Protein AF-A0A5N6VWR0-F1 (afdb_monomer)

Mean predicted aligned error: 10.66 Å

Structure (mmCIF, N/CA/C/O backbone):
data_AF-A0A5N6VWR0-F1
#
_entry.id   AF-A0A5N6VWR0-F1
#
loop_
_atom_site.group_PDB
_atom_site.id
_atom_site.type_symbol
_atom_site.label_atom_id
_atom_site.label_alt_id
_atom_site.label_comp_id
_atom_site.label_asym_id
_atom_site.label_entity_id
_atom_site.label_seq_id
_atom_site.pdbx_PDB_ins_code
_atom_site.Cartn_x
_atom_site.Cartn_y
_atom_site.Cartn_z
_atom_site.occupancy
_atom_site.B_iso_or_equiv
_atom_site.auth_seq_id
_atom_site.auth_comp_id
_atom_site.auth_asym_id
_atom_site.auth_atom_id
_atom_site.pdbx_PDB_model_num
ATOM 1 N N . MET A 1 1 ? -1.877 -27.728 -21.359 1.00 65.25 1 MET A N 1
ATOM 2 C CA . MET A 1 1 ? -0.683 -26.862 -21.241 1.00 65.25 1 MET A CA 1
ATOM 3 C C . MET A 1 1 ? -0.824 -25.750 -22.270 1.00 65.25 1 MET A C 1
ATOM 5 O O . MET A 1 1 ? -1.103 -26.069 -23.418 1.00 65.25 1 MET A O 1
ATOM 9 N N . ILE A 1 2 ? -0.750 -24.481 -21.865 1.00 79.81 2 ILE A N 1
ATOM 10 C CA . ILE A 1 2 ? -0.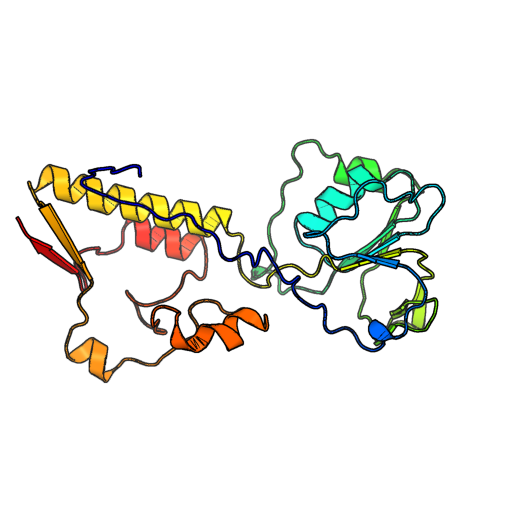935 -23.330 -22.765 1.00 79.81 2 ILE A CA 1
ATOM 11 C C . ILE A 1 2 ? 0.444 -22.740 -23.060 1.00 79.81 2 ILE A C 1
ATOM 13 O O . ILE A 1 2 ? 1.202 -22.474 -22.131 1.00 79.81 2 ILE A O 1
ATOM 17 N N . PHE A 1 3 ? 0.759 -22.538 -24.338 1.00 88.06 3 PHE A N 1
ATOM 18 C CA . PHE A 1 3 ? 1.977 -21.863 -24.781 1.00 88.06 3 PHE A CA 1
ATOM 19 C C . PHE A 1 3 ? 1.610 -20.533 -25.432 1.00 88.06 3 PHE A C 1
ATOM 21 O O . PHE A 1 3 ? 0.726 -20.479 -26.285 1.00 88.06 3 PHE A O 1
ATOM 28 N N . VAL A 1 4 ? 2.303 -19.465 -25.041 1.00 90.50 4 VAL A N 1
ATOM 29 C CA . VAL A 1 4 ? 2.134 -18.121 -25.606 1.00 90.50 4 VAL A CA 1
ATOM 30 C C . VAL A 1 4 ? 3.486 -17.650 -26.124 1.00 90.50 4 VAL A C 1
ATOM 32 O O . VAL A 1 4 ? 4.489 -17.745 -25.420 1.00 90.50 4 VAL A O 1
ATOM 35 N N . ARG A 1 5 ? 3.517 -17.134 -27.357 1.00 93.12 5 ARG A N 1
ATOM 36 C CA . ARG A 1 5 ? 4.695 -16.488 -27.946 1.00 93.12 5 ARG A CA 1
ATOM 37 C C . ARG A 1 5 ? 4.440 -14.991 -28.034 1.00 93.12 5 ARG A C 1
ATOM 39 O O . ARG A 1 5 ? 3.492 -14.565 -28.686 1.00 93.12 5 ARG A O 1
ATOM 46 N N . SER A 1 6 ? 5.308 -14.196 -27.426 1.00 90.81 6 SER A N 1
ATOM 47 C CA . SER A 1 6 ? 5.271 -12.738 -27.522 1.00 90.81 6 SER A CA 1
ATOM 48 C C . SER A 1 6 ? 6.676 -12.179 -27.745 1.00 90.81 6 SER A C 1
ATOM 50 O O . SER A 1 6 ? 7.675 -12.856 -27.508 1.00 90.81 6 SER A O 1
ATOM 52 N N . ARG A 1 7 ? 6.754 -10.940 -28.247 1.00 87.62 7 ARG A N 1
ATOM 53 C CA . ARG A 1 7 ? 8.023 -10.192 -28.347 1.00 87.62 7 ARG A CA 1
ATOM 54 C C . ARG A 1 7 ? 8.404 -9.521 -27.030 1.00 87.62 7 ARG A C 1
ATOM 56 O O . ARG A 1 7 ? 9.582 -9.371 -26.743 1.00 87.62 7 ARG A O 1
ATOM 63 N N . PHE A 1 8 ? 7.402 -9.114 -26.256 1.00 89.50 8 PHE A N 1
ATOM 64 C CA . PHE A 1 8 ? 7.566 -8.439 -24.976 1.00 89.50 8 PHE A CA 1
ATOM 65 C C . PHE A 1 8 ? 6.616 -9.058 -23.953 1.00 89.50 8 PHE A C 1
ATOM 67 O O . PHE A 1 8 ? 5.519 -9.505 -24.303 1.00 89.50 8 PHE A O 1
ATOM 74 N N . VAL A 1 9 ? 7.040 -9.068 -22.693 1.00 89.50 9 VAL A N 1
ATOM 75 C CA . VAL A 1 9 ? 6.236 -9.475 -21.538 1.00 89.50 9 VAL A CA 1
ATOM 76 C C 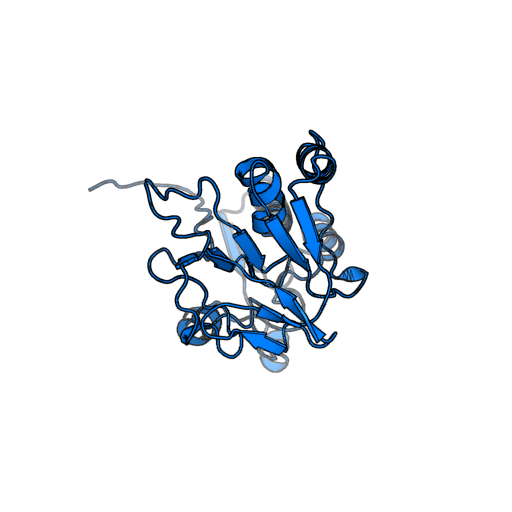. VAL A 1 9 ? 6.385 -8.386 -20.483 1.00 89.50 9 VAL A C 1
ATOM 78 O O . VAL A 1 9 ? 7.502 -7.997 -20.154 1.00 89.50 9 VAL A O 1
ATOM 81 N N . SER A 1 10 ? 5.264 -7.881 -19.973 1.00 85.12 10 SER A N 1
ATOM 82 C CA . SER A 1 10 ? 5.230 -6.942 -18.850 1.00 85.12 10 SER A CA 1
ATOM 83 C C . SER A 1 10 ? 4.532 -7.619 -17.677 1.00 85.12 10 SER A C 1
ATOM 85 O O . SER A 1 10 ? 3.444 -8.171 -17.842 1.00 85.12 10 SER A O 1
ATOM 87 N N . LEU A 1 11 ? 5.183 -7.628 -16.515 1.00 84.06 11 LEU A N 1
ATOM 88 C CA . LEU A 1 11 ? 4.714 -8.321 -15.319 1.00 84.06 11 LEU A CA 1
ATOM 89 C C . LEU A 1 11 ? 4.234 -7.299 -14.287 1.00 84.06 11 LEU A C 1
ATOM 91 O O . LEU A 1 11 ? 5.036 -6.645 -13.629 1.00 84.06 11 LEU A O 1
ATOM 95 N N . GLY A 1 12 ? 2.915 -7.177 -14.144 1.00 79.94 12 GLY A N 1
ATOM 96 C CA . GLY A 1 12 ? 2.253 -6.364 -13.120 1.00 79.94 12 GLY A CA 1
ATOM 97 C C . GLY A 1 12 ? 1.771 -7.207 -11.941 1.00 79.94 12 GLY A C 1
ATOM 98 O O . GLY A 1 12 ? 0.612 -7.114 -11.559 1.00 79.94 12 GLY A O 1
ATOM 99 N N . THR A 1 13 ? 2.623 -8.083 -11.403 1.00 75.69 13 THR A N 1
ATOM 100 C CA . THR A 1 13 ? 2.228 -9.103 -10.409 1.00 75.69 13 THR A CA 1
ATOM 101 C C . THR A 1 13 ? 1.890 -8.536 -9.029 1.00 75.69 13 THR A C 1
ATOM 103 O O . THR A 1 13 ? 1.370 -9.259 -8.185 1.00 75.69 13 THR A O 1
ATOM 106 N N . GLY A 1 14 ? 2.190 -7.258 -8.784 1.00 71.06 14 GLY A N 1
ATOM 107 C CA . GLY A 1 14 ? 2.059 -6.642 -7.467 1.00 71.06 14 GLY A CA 1
ATOM 108 C C . GLY A 1 14 ? 3.060 -7.203 -6.452 1.00 71.06 14 GLY A C 1
ATOM 109 O O . GLY A 1 14 ? 3.955 -7.978 -6.785 1.00 71.06 14 GLY A O 1
ATOM 110 N N . TYR A 1 15 ? 2.916 -6.766 -5.203 1.00 68.00 15 TYR A N 1
ATOM 111 C CA . TYR A 1 15 ? 3.759 -7.166 -4.067 1.00 68.00 15 TYR A CA 1
ATOM 112 C C . TYR A 1 15 ? 2.929 -7.683 -2.880 1.00 68.00 15 TYR A C 1
ATOM 114 O O . TYR A 1 15 ? 3.434 -7.770 -1.761 1.00 68.00 15 TYR A O 1
ATOM 122 N N . HIS A 1 16 ? 1.646 -7.982 -3.107 1.00 60.00 16 HIS A N 1
ATOM 123 C CA . HIS A 1 16 ? 0.760 -8.504 -2.073 1.00 60.00 16 HIS A CA 1
ATOM 124 C C . HIS A 1 16 ? 1.070 -9.972 -1.788 1.00 60.00 16 HIS A C 1
ATOM 126 O O . HIS A 1 16 ? 1.175 -10.785 -2.705 1.00 60.00 16 HIS A O 1
ATOM 132 N N . ASP A 1 17 ? 1.186 -10.301 -0.505 1.00 65.38 17 ASP A N 1
ATOM 133 C CA . ASP A 1 17 ? 1.263 -11.679 -0.041 1.00 65.38 17 ASP A CA 1
ATOM 134 C C . ASP A 1 17 ? -0.161 -12.219 0.099 1.00 65.38 17 ASP A C 1
ATOM 136 O O . ASP A 1 17 ? -0.906 -11.787 0.971 1.00 65.38 17 ASP A O 1
ATOM 140 N N . TYR A 1 18 ? -0.565 -13.132 -0.780 1.00 68.44 18 TYR A N 1
ATOM 141 C CA . TYR A 1 18 ? -1.921 -13.688 -0.791 1.00 68.44 18 TYR A CA 1
ATOM 142 C C . TYR A 1 18 ? -2.182 -14.706 0.330 1.00 68.44 18 TYR A C 1
ATOM 144 O O . TYR A 1 18 ? -3.311 -15.178 0.453 1.00 68.44 18 TYR A O 1
ATOM 152 N N . LEU A 1 19 ? -1.169 -15.044 1.133 1.00 70.50 19 LEU A N 1
ATOM 153 C CA . LEU A 1 19 ? -1.245 -16.040 2.198 1.00 70.50 19 LEU A CA 1
ATOM 154 C C . LEU A 1 19 ? -1.195 -15.399 3.588 1.00 70.50 19 LEU A C 1
ATOM 156 O O . LEU A 1 19 ? -1.983 -15.778 4.453 1.00 70.50 19 LEU A O 1
ATOM 160 N N . GLU A 1 20 ? -0.305 -14.428 3.805 1.00 71.62 20 GLU A N 1
ATOM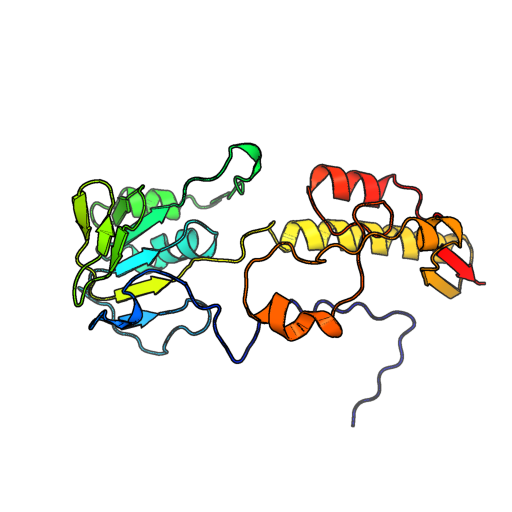 161 C CA . GLU A 1 20 ? -0.085 -13.813 5.121 1.00 71.62 20 GLU A CA 1
ATOM 162 C C . GLU A 1 20 ? -0.396 -12.301 5.122 1.00 71.62 20 GLU A C 1
ATOM 164 O O . GLU A 1 20 ? 0.135 -11.553 4.297 1.00 71.62 20 GLU A O 1
ATOM 169 N N . PRO A 1 21 ? -1.219 -11.792 6.064 1.00 71.62 21 PRO A N 1
ATOM 170 C CA . PRO A 1 21 ? -1.419 -10.354 6.216 1.00 71.62 21 PRO A CA 1
ATOM 171 C C . PRO A 1 21 ? -0.170 -9.663 6.754 1.00 71.62 21 PRO A C 1
ATOM 173 O O . PRO A 1 21 ? 0.589 -10.219 7.553 1.00 71.62 21 PRO A O 1
ATOM 176 N N . LEU A 1 22 ? -0.018 -8.383 6.409 1.00 70.44 22 LEU A N 1
ATOM 177 C CA . LEU A 1 22 ? 0.967 -7.536 7.063 1.00 70.44 22 LEU A CA 1
ATOM 178 C C . LEU A 1 22 ? 0.587 -7.372 8.541 1.00 70.44 22 LEU A C 1
ATOM 180 O O . LEU A 1 22 ? -0.455 -6.807 8.872 1.00 70.44 22 LEU A O 1
ATOM 184 N N . GLN A 1 23 ? 1.439 -7.860 9.440 1.00 69.56 23 GLN A N 1
ATOM 185 C CA . GLN A 1 23 ? 1.182 -7.734 10.870 1.00 69.56 23 GLN A CA 1
ATOM 186 C C . GLN A 1 23 ? 1.374 -6.287 11.333 1.00 69.56 23 GLN A C 1
ATOM 188 O O . GLN A 1 23 ? 2.436 -5.689 11.144 1.00 69.56 23 GLN A O 1
ATOM 193 N N . ALA A 1 24 ? 0.341 -5.738 11.971 1.00 75.50 24 ALA A N 1
ATOM 194 C CA . ALA A 1 24 ? 0.426 -4.463 12.663 1.00 75.50 24 ALA A CA 1
ATOM 195 C C . ALA A 1 24 ? 1.144 -4.674 13.999 1.00 75.50 24 ALA A C 1
ATOM 197 O O . ALA A 1 24 ? 0.645 -5.376 14.877 1.00 75.50 24 ALA A O 1
ATOM 198 N N . ASN A 1 25 ? 2.322 -4.075 14.149 1.00 79.44 25 ASN A N 1
ATOM 199 C CA . ASN A 1 25 ? 3.119 -4.206 15.363 1.00 79.44 25 ASN A CA 1
ATOM 200 C C . ASN A 1 25 ? 2.686 -3.133 16.377 1.00 79.44 25 ASN A C 1
ATOM 202 O O . ASN A 1 25 ? 3.290 -2.063 16.448 1.00 79.44 25 ASN A O 1
ATOM 206 N N . ILE A 1 26 ? 1.579 -3.386 17.084 1.00 83.69 26 ILE A N 1
ATOM 207 C CA . ILE A 1 26 ? 0.980 -2.467 18.065 1.00 83.69 26 ILE A CA 1
ATOM 208 C C . ILE A 1 26 ? 1.048 -3.120 19.453 1.00 83.69 26 ILE A C 1
ATOM 210 O O . ILE A 1 26 ? 0.568 -4.247 19.593 1.00 83.69 26 ILE A O 1
ATOM 214 N N . PRO A 1 27 ? 1.604 -2.450 20.481 1.00 86.25 27 PRO A N 1
ATOM 215 C CA . PRO A 1 27 ? 1.731 -3.028 21.816 1.00 86.25 27 PRO A CA 1
ATOM 216 C C . PRO A 1 27 ? 0.391 -3.511 22.387 1.00 86.25 27 PRO A C 1
ATOM 218 O O . PRO A 1 27 ? -0.554 -2.730 22.493 1.00 86.25 27 PRO A O 1
ATOM 221 N N . GLY A 1 28 ? 0.310 -4.785 22.782 1.00 88.81 28 GLY A N 1
ATOM 222 C CA . GLY A 1 28 ? -0.858 -5.363 23.454 1.00 88.81 28 GLY A CA 1
ATOM 223 C C . GLY A 1 28 ? -2.010 -5.778 22.535 1.00 88.81 28 GLY A C 1
ATOM 224 O O . GLY A 1 28 ? -3.023 -6.277 23.027 1.00 88.81 28 GLY A O 1
ATOM 225 N N . LEU A 1 29 ? -1.870 -5.626 21.211 1.00 90.19 29 LEU A N 1
ATOM 226 C CA . LEU A 1 29 ? -2.889 -6.042 20.240 1.00 90.19 29 LEU A CA 1
ATOM 227 C C . LEU A 1 29 ? -3.230 -7.534 20.369 1.00 90.19 29 LEU A C 1
ATOM 229 O O . LEU A 1 29 ? -4.385 -7.921 20.225 1.00 90.19 29 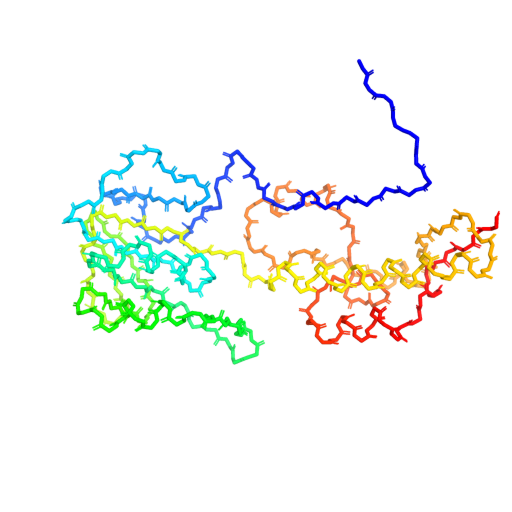LEU A O 1
ATOM 233 N N . GLU A 1 30 ? -2.240 -8.364 20.693 1.00 89.81 30 GLU A N 1
ATOM 234 C CA . GLU A 1 30 ? -2.374 -9.806 20.902 1.00 89.81 30 GLU A CA 1
ATOM 235 C C . GLU A 1 30 ? -3.248 -10.184 22.107 1.00 89.81 30 GLU A C 1
ATOM 237 O O . GLU A 1 30 ? -3.711 -11.319 22.201 1.00 89.81 30 GLU A O 1
ATOM 242 N N . LYS A 1 31 ? -3.476 -9.245 23.033 1.00 92.06 31 LYS A N 1
ATOM 243 C CA . LYS A 1 31 ? -4.277 -9.452 24.248 1.00 92.06 31 LYS A CA 1
ATOM 244 C C . LYS A 1 31 ? -5.731 -9.026 24.077 1.00 92.06 31 LYS A C 1
ATOM 246 O O . LYS A 1 31 ? -6.541 -9.301 24.962 1.00 92.06 31 LYS A O 1
ATOM 251 N N . PHE A 1 32 ? -6.061 -8.342 22.983 1.00 95.06 32 PHE A N 1
ATOM 252 C CA . PHE A 1 32 ? -7.408 -7.854 22.727 1.00 95.06 32 PHE A CA 1
ATOM 253 C C . PHE A 1 32 ? -8.382 -9.026 22.556 1.00 95.06 32 PHE A C 1
ATOM 255 O O . PHE A 1 32 ? -8.173 -9.901 21.720 1.00 95.06 32 PHE A O 1
ATOM 262 N N . GLN A 1 33 ? -9.451 -9.049 23.353 1.00 93.88 33 GLN A N 1
ATOM 263 C CA . GLN A 1 33 ? -10.451 -10.124 23.328 1.00 93.88 33 GLN A CA 1
ATOM 264 C C . GLN A 1 33 ? -11.524 -9.924 22.253 1.00 93.88 33 GLN A C 1
ATOM 266 O O . GLN A 1 33 ? -12.246 -10.863 21.918 1.00 93.88 33 GLN A O 1
ATOM 271 N N . GLY A 1 34 ? -11.652 -8.704 21.723 1.00 91.31 34 GLY A N 1
ATOM 272 C CA . GLY A 1 34 ? -12.525 -8.427 20.590 1.00 91.31 34 GLY A CA 1
ATOM 273 C C . GLY A 1 34 ? -11.942 -8.943 19.272 1.00 91.31 34 GLY A C 1
ATOM 274 O O . GLY A 1 34 ? -10.910 -9.612 19.220 1.00 91.31 34 GLY A O 1
ATOM 275 N N . LYS A 1 35 ? -12.607 -8.624 18.160 1.00 92.25 35 LYS A N 1
ATOM 276 C CA . LYS A 1 35 ? -12.188 -9.132 16.848 1.00 92.25 35 LYS A CA 1
ATOM 277 C C . LYS A 1 35 ? -11.149 -8.214 16.211 1.00 92.25 35 LYS A C 1
ATOM 279 O O . LYS A 1 35 ? -11.424 -7.037 16.006 1.00 92.25 35 LYS A O 1
ATOM 284 N N . VAL A 1 36 ? -9.993 -8.754 15.833 1.00 92.06 36 VAL A N 1
ATOM 285 C CA . VAL A 1 36 ? -8.988 -8.039 15.030 1.00 92.06 36 VAL A CA 1
ATOM 286 C C . VAL A 1 36 ? -9.096 -8.489 13.576 1.00 92.06 36 VAL A C 1
ATOM 288 O O . VAL A 1 36 ? -9.134 -9.686 13.296 1.00 92.06 36 VAL A O 1
ATOM 291 N N . ILE A 1 37 ? -9.172 -7.539 12.646 1.00 90.62 37 ILE A N 1
ATOM 292 C CA . ILE A 1 37 ? -9.361 -7.797 11.217 1.00 90.62 37 ILE A CA 1
ATOM 293 C C . ILE A 1 37 ? -8.294 -7.059 10.420 1.00 90.62 37 ILE A C 1
ATOM 295 O O . ILE A 1 37 ? -8.151 -5.843 10.529 1.00 90.62 37 ILE A O 1
ATOM 299 N N . HIS A 1 38 ? -7.592 -7.790 9.559 1.00 88.00 38 HIS A N 1
ATOM 300 C CA . HIS A 1 38 ? -6.758 -7.179 8.535 1.00 88.00 38 HIS A CA 1
ATOM 301 C C . HIS A 1 38 ? -7.586 -7.008 7.247 1.00 88.00 38 HIS A C 1
ATOM 303 O O . HIS A 1 38 ? -8.134 -8.002 6.762 1.00 88.00 38 HIS A O 1
ATOM 309 N N . PRO A 1 39 ? -7.669 -5.802 6.648 1.00 85.12 39 PRO A N 1
ATOM 310 C CA . PRO A 1 39 ? -8.547 -5.531 5.503 1.00 85.12 39 PRO A CA 1
ATOM 311 C C . PRO A 1 39 ? -8.377 -6.466 4.300 1.00 85.12 39 PRO A C 1
ATOM 313 O O . PRO A 1 39 ? -9.341 -6.737 3.595 1.00 85.12 39 PRO A O 1
ATOM 316 N N . GLN A 1 40 ? -7.163 -6.976 4.070 1.00 82.06 40 GLN A N 1
ATOM 317 C CA . GLN A 1 40 ? -6.880 -7.910 2.973 1.00 82.06 40 GLN A CA 1
ATOM 318 C C . GLN A 1 40 ? -7.620 -9.252 3.104 1.00 82.06 40 GLN A C 1
ATOM 320 O O . GLN A 1 40 ? -7.941 -9.873 2.096 1.00 82.06 40 GLN A O 1
ATOM 325 N N . PHE A 1 41 ? -7.898 -9.693 4.332 1.00 85.94 41 PHE A N 1
ATOM 326 C CA . PHE A 1 41 ? -8.564 -10.962 4.622 1.00 85.94 41 PHE A CA 1
ATOM 327 C C . PHE A 1 41 ? -9.847 -10.688 5.402 1.00 85.94 41 PHE A C 1
ATOM 329 O O . PHE A 1 41 ? -9.998 -11.069 6.564 1.00 85.94 41 PHE A O 1
ATOM 336 N N . TRP A 1 42 ? -10.765 -9.963 4.763 1.00 88.12 42 TRP A N 1
ATOM 337 C CA . TRP A 1 42 ? -12.045 -9.630 5.371 1.00 88.12 42 TRP A CA 1
ATOM 338 C C . TRP A 1 42 ? -12.917 -10.890 5.535 1.00 88.12 42 TRP A C 1
ATOM 340 O O . TRP A 1 42 ? -13.172 -11.578 4.543 1.00 88.12 42 TRP A O 1
ATOM 350 N N . PRO A 1 43 ? -13.403 -11.219 6.749 1.00 88.69 43 PRO A N 1
ATOM 351 C CA . PRO A 1 43 ? -14.223 -12.407 6.956 1.00 88.69 43 PRO A CA 1
ATOM 352 C C . PRO A 1 43 ? -15.561 -12.304 6.218 1.00 88.69 43 PRO A C 1
ATOM 354 O O . PRO A 1 43 ? -16.310 -11.339 6.397 1.00 88.69 43 PRO A O 1
ATOM 357 N N . VAL A 1 44 ? -15.893 -13.328 5.433 1.00 88.19 44 VAL A N 1
ATOM 358 C CA . VAL A 1 44 ? -17.200 -13.433 4.773 1.00 88.19 44 VAL A CA 1
ATOM 359 C C . VAL A 1 44 ? -18.293 -13.566 5.836 1.00 88.19 44 VAL A C 1
ATOM 361 O O . VAL A 1 44 ? -18.165 -14.359 6.766 1.00 88.19 44 VAL A O 1
ATOM 364 N N . GLY A 1 45 ? -19.363 -12.776 5.709 1.00 86.00 45 GLY A N 1
ATOM 365 C CA . GLY A 1 45 ? -20.502 -12.822 6.631 1.00 86.00 45 GLY A CA 1
ATOM 366 C C . GLY A 1 45 ? -20.222 -12.248 8.022 1.00 86.00 45 GLY A C 1
ATOM 367 O O . GLY A 1 45 ? -20.937 -12.572 8.967 1.00 86.00 45 GLY A O 1
ATOM 368 N N . LEU A 1 46 ? -19.184 -11.419 8.182 1.00 87.19 46 LEU A N 1
ATOM 369 C CA . LEU A 1 46 ? -18.968 -10.691 9.428 1.00 87.19 46 LEU A CA 1
ATOM 370 C C . LEU A 1 46 ? -20.197 -9.833 9.758 1.00 87.19 46 LEU A C 1
ATOM 372 O O . LEU A 1 46 ? -20.469 -8.867 9.051 1.00 87.19 46 LEU A O 1
ATOM 376 N N . ASP A 1 47 ? -20.876 -10.143 10.861 1.00 86.06 47 ASP A N 1
ATOM 377 C CA . ASP A 1 47 ? -21.875 -9.247 11.435 1.00 86.06 47 ASP A CA 1
ATOM 378 C C . ASP A 1 47 ? -21.202 -8.226 12.355 1.00 86.06 47 ASP A C 1
ATOM 380 O O . ASP A 1 47 ? -20.564 -8.554 13.365 1.00 86.06 47 ASP A O 1
ATOM 384 N N . TYR A 1 48 ? -21.338 -6.968 11.967 1.00 85.50 48 TYR A N 1
ATOM 385 C CA . TYR A 1 48 ? -20.815 -5.815 12.679 1.00 85.50 48 TYR A CA 1
ATOM 386 C C . TYR A 1 48 ? -21.922 -4.806 13.037 1.00 85.50 48 TYR A C 1
ATOM 388 O O . TYR A 1 48 ? -21.653 -3.664 13.411 1.00 85.50 48 TYR A O 1
ATOM 396 N N . THR A 1 49 ? -23.184 -5.244 12.987 1.00 84.38 49 THR A N 1
ATOM 397 C CA . THR A 1 49 ? -24.356 -4.467 13.405 1.00 84.38 49 THR A CA 1
ATOM 398 C C . THR A 1 49 ? -24.258 -4.118 14.892 1.00 84.38 49 THR A C 1
ATOM 400 O O . THR A 1 49 ? -23.951 -4.969 15.724 1.00 84.38 49 THR A O 1
ATOM 403 N N . HIS A 1 50 ? -24.491 -2.846 15.231 1.00 83.31 50 HIS A N 1
ATOM 404 C CA . HIS A 1 50 ? -24.395 -2.305 16.597 1.00 83.31 50 HIS A CA 1
ATOM 405 C C . HIS A 1 50 ? -23.031 -2.473 17.294 1.00 83.31 50 HIS A C 1
ATOM 407 O O . HIS A 1 50 ? -22.935 -2.240 18.497 1.00 83.31 50 HIS A O 1
ATOM 413 N N . LYS A 1 51 ? -21.971 -2.830 16.560 1.00 87.31 51 LYS A N 1
ATOM 414 C CA . LYS A 1 51 ? -20.613 -2.923 17.102 1.00 87.31 51 LYS A CA 1
ATOM 415 C C . LYS A 1 51 ? -19.860 -1.611 16.923 1.00 87.31 51 LYS A C 1
ATOM 417 O O . LYS A 1 51 ? -20.053 -0.896 15.940 1.00 87.31 51 LYS A O 1
ATOM 422 N N . ARG A 1 52 ? -18.975 -1.310 17.869 1.00 87.94 52 ARG A N 1
ATOM 423 C CA . ARG A 1 52 ? -18.015 -0.206 17.782 1.00 87.94 52 ARG A CA 1
ATOM 424 C C . ARG A 1 52 ? -16.777 -0.699 17.050 1.00 87.94 52 ARG A C 1
ATOM 426 O O . ARG A 1 52 ? -16.165 -1.688 17.462 1.00 87.94 52 ARG A O 1
ATOM 433 N N . ILE A 1 53 ? -16.416 -0.022 15.970 1.00 89.81 53 ILE A N 1
ATOM 434 C CA . ILE A 1 53 ? -15.290 -0.402 15.119 1.00 89.81 53 ILE A CA 1
ATOM 435 C C . ILE A 1 53 ? -14.232 0.692 15.216 1.00 89.81 53 ILE A C 1
ATOM 437 O O . ILE A 1 53 ? -14.532 1.875 15.099 1.00 89.81 53 ILE A O 1
ATOM 441 N N . VAL A 1 54 ? -12.974 0.320 15.411 1.00 89.38 54 VAL A N 1
ATOM 442 C CA . VAL A 1 54 ? -11.853 1.260 15.294 1.00 89.38 54 VAL A CA 1
ATOM 443 C C . VAL A 1 54 ? -11.001 0.836 14.111 1.00 89.38 54 VAL A C 1
ATOM 445 O O . VAL A 1 54 ? -10.530 -0.299 14.058 1.00 89.38 54 VAL A O 1
ATOM 448 N N . VAL A 1 55 ? -10.799 1.744 13.158 1.00 87.00 55 VAL A N 1
ATOM 449 C CA . VAL A 1 55 ? -9.898 1.533 12.023 1.00 87.00 55 VAL A CA 1
ATOM 450 C C . VAL A 1 55 ? -8.580 2.236 12.324 1.00 87.00 55 VAL A C 1
ATOM 452 O O . VAL A 1 55 ? -8.513 3.459 12.435 1.00 87.00 55 VAL A O 1
ATOM 455 N N . ILE A 1 56 ? -7.518 1.446 12.450 1.00 85.62 56 ILE A N 1
ATOM 456 C CA . ILE A 1 56 ? -6.166 1.932 12.708 1.00 85.62 56 ILE A CA 1
ATOM 457 C C . ILE A 1 56 ? -5.448 2.114 11.375 1.00 85.62 56 ILE A C 1
ATOM 459 O O . ILE A 1 56 ? -5.101 1.135 10.717 1.00 85.62 56 ILE A O 1
ATOM 463 N N . GLY A 1 57 ? -5.213 3.365 10.985 1.00 76.56 57 GLY A N 1
ATOM 464 C CA . GLY A 1 57 ? -4.544 3.733 9.743 1.00 76.56 57 GLY A CA 1
ATOM 465 C C . GLY A 1 57 ? -5.280 4.842 8.998 1.00 76.56 57 GLY A C 1
ATOM 466 O O . GLY A 1 57 ? -6.465 5.077 9.199 1.00 76.56 57 GLY A O 1
ATOM 467 N N . SER A 1 58 ? -4.561 5.514 8.103 1.00 70.19 58 SER A N 1
ATOM 468 C CA . SER A 1 58 ? -5.034 6.705 7.380 1.00 70.19 58 SER A CA 1
ATOM 469 C C . SER A 1 58 ? -4.771 6.647 5.872 1.00 70.19 58 SER A C 1
ATOM 471 O O . SER A 1 58 ? -4.798 7.656 5.168 1.00 70.19 58 SER A O 1
ATOM 473 N N . GLY A 1 59 ? -4.505 5.446 5.350 1.00 69.62 59 GLY A N 1
ATOM 474 C CA . GLY A 1 59 ? -4.409 5.205 3.910 1.00 69.62 59 GLY A CA 1
ATOM 475 C C . GLY A 1 59 ? -5.780 5.103 3.230 1.00 69.62 59 GLY A C 1
ATOM 476 O O . GLY A 1 59 ? -6.817 5.114 3.891 1.00 69.62 59 GLY A O 1
ATOM 477 N N . ALA A 1 60 ? -5.783 4.907 1.905 1.00 72.56 60 ALA A N 1
ATOM 478 C CA . ALA A 1 60 ? -7.004 4.693 1.115 1.00 72.56 60 ALA A CA 1
ATOM 479 C C . ALA A 1 60 ? -7.945 3.641 1.709 1.00 72.56 60 ALA A C 1
ATOM 481 O O . ALA A 1 60 ? -9.158 3.826 1.705 1.00 72.56 60 ALA A O 1
ATOM 482 N N . THR A 1 61 ? -7.399 2.551 2.251 1.00 77.56 61 THR A N 1
ATOM 483 C CA . THR A 1 61 ? -8.194 1.502 2.895 1.00 77.56 61 THR A CA 1
ATOM 484 C C . THR A 1 61 ? -9.023 2.047 4.056 1.00 77.56 61 THR A C 1
ATOM 486 O O . THR A 1 61 ? -10.199 1.736 4.155 1.00 77.56 61 THR A O 1
ATOM 489 N N . ALA A 1 62 ? -8.460 2.905 4.907 1.00 77.31 62 ALA A N 1
ATOM 490 C CA . ALA A 1 62 ? -9.211 3.477 6.021 1.00 77.31 62 ALA A CA 1
ATOM 491 C C . ALA A 1 62 ? -10.297 4.454 5.546 1.00 77.31 62 ALA A C 1
ATOM 493 O O . ALA A 1 62 ? -11.423 4.418 6.036 1.00 77.31 62 ALA A O 1
ATOM 494 N N . ILE A 1 63 ? -9.972 5.279 4.547 1.00 76.00 63 ILE A N 1
ATOM 495 C CA . ILE A 1 63 ? -10.893 6.265 3.964 1.00 76.00 63 ILE A CA 1
ATOM 496 C C . ILE A 1 63 ? -12.080 5.577 3.284 1.00 76.00 63 ILE A C 1
ATOM 498 O O . ILE A 1 63 ? -13.204 6.031 3.437 1.00 76.00 63 ILE A O 1
ATOM 502 N N . THR A 1 64 ? -11.849 4.473 2.575 1.00 79.44 64 THR A N 1
ATOM 503 C CA . THR A 1 64 ? -12.905 3.704 1.888 1.00 79.44 64 THR A CA 1
ATOM 504 C C . THR A 1 64 ? -13.735 2.845 2.840 1.00 79.44 64 THR A C 1
ATOM 506 O O . THR A 1 64 ? -14.921 2.630 2.599 1.00 79.44 64 THR A O 1
ATOM 509 N N . LEU A 1 65 ? -13.152 2.394 3.955 1.00 83.56 65 LEU A N 1
ATOM 510 C CA . LEU A 1 65 ? -13.895 1.684 4.995 1.00 83.56 65 LEU A CA 1
ATOM 511 C C . LEU A 1 65 ? -14.886 2.594 5.725 1.00 83.56 65 LEU A C 1
ATOM 513 O O . LEU A 1 65 ? -15.943 2.118 6.126 1.00 83.56 65 LEU A O 1
ATOM 517 N N . LEU A 1 66 ? -14.588 3.888 5.875 1.00 81.75 66 LEU A N 1
ATOM 518 C CA . LEU A 1 66 ? -15.483 4.818 6.564 1.00 81.75 66 LEU A CA 1
ATOM 519 C C . LEU A 1 66 ? -16.898 4.866 5.963 1.00 81.75 66 LEU A C 1
ATOM 521 O O . LEU A 1 66 ? -17.831 4.571 6.706 1.00 81.75 66 LEU A O 1
ATOM 525 N N . PRO A 1 67 ? -17.114 5.197 4.673 1.00 78.75 67 PRO A N 1
ATOM 526 C CA . PRO A 1 67 ? -18.456 5.236 4.101 1.00 78.75 67 PRO A CA 1
ATOM 527 C C . PRO A 1 67 ? -19.132 3.859 4.130 1.00 78.75 67 PRO A C 1
ATOM 529 O O . PRO A 1 67 ? -20.315 3.781 4.466 1.00 78.75 67 PRO A O 1
ATOM 532 N N . ALA A 1 68 ? -18.382 2.775 3.897 1.00 82.75 68 ALA A N 1
ATOM 533 C CA . ALA A 1 68 ? -18.900 1.404 3.917 1.00 82.75 68 ALA A CA 1
ATOM 534 C C . ALA A 1 68 ? -19.371 0.935 5.311 1.00 82.75 68 ALA A C 1
ATOM 536 O O . ALA A 1 68 ? -20.271 0.101 5.414 1.00 82.75 68 ALA A O 1
ATOM 537 N N . LEU A 1 69 ? -18.782 1.477 6.382 1.00 79.44 69 LEU A N 1
ATOM 538 C CA . LEU A 1 69 ? -19.078 1.134 7.779 1.00 79.44 69 LEU A CA 1
ATOM 539 C C . LEU A 1 69 ? -19.816 2.261 8.533 1.00 79.44 69 LEU A C 1
ATOM 541 O O . LEU A 1 69 ? -20.098 2.137 9.723 1.00 79.44 69 LEU A O 1
ATOM 545 N N . SER A 1 70 ? -20.154 3.363 7.853 1.00 65.31 70 SER A N 1
ATOM 546 C CA . SER A 1 70 ? -20.599 4.643 8.443 1.00 65.31 70 SER A CA 1
ATOM 547 C C . SER A 1 70 ? -21.878 4.593 9.290 1.00 65.31 70 SER A C 1
ATOM 549 O O . SER A 1 70 ? -22.197 5.548 9.999 1.00 65.31 70 SER A O 1
ATOM 551 N N . LEU A 1 71 ? -22.618 3.483 9.264 1.00 55.38 71 LEU A N 1
ATOM 552 C CA . LEU A 1 71 ? -23.784 3.268 10.123 1.00 55.38 71 LEU A CA 1
ATOM 553 C C . LEU A 1 71 ? -23.415 2.988 11.596 1.00 55.38 71 LEU A C 1
ATOM 555 O O . LEU A 1 71 ? -24.326 2.898 12.427 1.00 55.38 71 LEU A O 1
ATOM 559 N N . GLN A 1 72 ? -22.125 2.868 11.930 1.00 57.28 72 GLN A N 1
ATOM 560 C CA . GLN A 1 72 ? -21.612 2.526 13.263 1.00 57.28 72 GLN A CA 1
ATOM 561 C C . GLN A 1 72 ? -20.642 3.562 13.836 1.00 57.28 72 GLN A C 1
ATOM 563 O O . GLN A 1 72 ? -20.124 4.408 13.110 1.00 57.28 72 GLN A O 1
ATOM 568 N N . VAL A 1 73 ? -20.374 3.427 15.144 1.00 54.84 73 VAL A N 1
ATOM 569 C CA . VAL A 1 73 ? -19.330 4.171 15.862 1.00 54.84 73 VAL A CA 1
ATOM 570 C C . VAL A 1 73 ? -17.969 3.765 15.340 1.00 54.84 73 VAL A C 1
ATOM 572 O O . VAL A 1 73 ? -17.462 2.695 15.680 1.00 54.84 73 VAL A O 1
ATOM 575 N N . LEU A 1 74 ? -17.427 4.628 14.486 1.00 57.28 74 LEU A N 1
ATOM 576 C CA . LEU A 1 74 ? -16.160 4.427 13.811 1.00 57.28 74 LEU A CA 1
ATOM 577 C C . LEU A 1 74 ? -15.170 5.511 14.223 1.00 57.28 74 LEU A C 1
ATOM 579 O O . LEU A 1 74 ? -15.443 6.688 14.001 1.00 57.28 74 LEU A O 1
ATOM 583 N N . HIS A 1 75 ? -14.034 5.107 14.796 1.00 56.34 75 HIS A N 1
ATOM 584 C CA . HIS A 1 75 ? -12.881 5.984 15.000 1.00 56.34 75 HIS A CA 1
ATOM 585 C C . HIS A 1 75 ? -11.802 5.650 13.973 1.00 56.34 75 HIS A C 1
ATOM 587 O O . HIS A 1 75 ? -11.328 4.511 13.920 1.00 56.34 75 HIS A O 1
ATOM 593 N N . ILE A 1 76 ? -11.410 6.636 13.165 1.00 57.19 76 ILE A N 1
ATOM 594 C CA . ILE A 1 76 ? -10.217 6.530 12.319 1.00 57.19 76 ILE A CA 1
ATOM 595 C C . ILE A 1 76 ? -9.037 7.080 13.097 1.00 57.19 76 ILE A C 1
ATOM 597 O O . ILE A 1 76 ? -9.062 8.237 13.518 1.00 57.19 76 ILE A O 1
ATOM 601 N N . PHE A 1 77 ? -8.003 6.260 13.238 1.00 58.03 77 PHE A N 1
ATOM 602 C CA . PHE A 1 77 ? -6.739 6.675 13.817 1.00 58.03 77 PHE A CA 1
ATOM 603 C C . PHE A 1 77 ? -5.736 7.064 12.724 1.00 58.03 77 PHE A C 1
ATOM 605 O O . PHE A 1 77 ? -5.298 6.222 11.934 1.00 58.03 77 PHE A O 1
ATOM 612 N N . CYS A 1 78 ? -5.341 8.338 12.706 1.00 54.59 78 CYS A N 1
ATOM 613 C CA . CYS A 1 78 ? -4.319 8.870 11.805 1.00 54.59 78 CYS A CA 1
ATOM 614 C C . CYS A 1 78 ? -2.957 8.962 12.503 1.00 54.59 78 CYS A C 1
ATOM 616 O O . CYS A 1 78 ? -2.794 9.749 13.432 1.00 54.59 78 CYS A O 1
ATOM 618 N N . ALA A 1 79 ? -1.954 8.239 11.995 1.00 51.59 79 ALA A N 1
ATOM 619 C CA . ALA A 1 79 ? -0.560 8.531 12.323 1.00 51.59 79 ALA A CA 1
ATOM 620 C C . ALA A 1 79 ? -0.141 9.875 11.693 1.00 51.59 79 ALA A C 1
ATOM 622 O O . ALA A 1 79 ? -0.521 10.178 10.559 1.00 51.59 79 ALA A O 1
ATOM 623 N N . LEU A 1 80 ? 0.637 10.679 12.421 1.00 42.34 80 LEU A N 1
ATOM 624 C CA . LEU A 1 80 ? 1.202 11.936 11.922 1.00 42.34 80 LEU A CA 1
ATOM 625 C C . LEU A 1 80 ? 2.205 11.663 10.785 1.00 42.34 80 LEU A C 1
ATOM 627 O O . LEU A 1 80 ? 3.170 10.926 10.975 1.00 42.34 80 LEU A O 1
ATOM 631 N N . TYR A 1 81 ? 2.001 12.293 9.625 1.00 47.50 81 TYR A N 1
ATOM 632 C CA . TYR A 1 81 ? 2.939 12.273 8.492 1.00 47.50 81 TYR A CA 1
ATOM 633 C C . TYR A 1 81 ? 3.614 13.632 8.310 1.00 47.50 81 TYR A C 1
ATOM 635 O O . TYR A 1 81 ? 3.005 14.674 8.573 1.00 47.50 81 TYR A O 1
ATOM 643 N N . LYS A 1 82 ? 4.850 13.643 7.790 1.00 42.72 82 LYS A N 1
ATOM 644 C CA . LYS A 1 82 ? 5.500 14.889 7.359 1.00 42.72 82 LYS A CA 1
ATOM 645 C C . LYS A 1 82 ? 4.731 15.500 6.175 1.00 42.72 82 LYS A C 1
ATOM 647 O O . LYS A 1 82 ? 4.204 14.743 5.361 1.00 42.72 82 LYS A O 1
ATOM 652 N N . PRO A 1 83 ? 4.707 16.838 6.015 1.00 39.50 83 PRO A N 1
ATOM 653 C CA . PRO A 1 83 ? 3.886 17.527 5.007 1.00 39.50 83 PRO A CA 1
ATOM 654 C C . PRO A 1 83 ? 4.053 17.003 3.571 1.00 39.50 83 PRO A C 1
ATOM 656 O O . PRO A 1 83 ? 3.105 16.980 2.798 1.00 39.50 83 PRO A O 1
ATOM 659 N N . TRP A 1 84 ? 5.256 16.537 3.235 1.00 45.69 84 TRP A N 1
ATOM 660 C CA . TRP A 1 84 ? 5.652 16.078 1.897 1.00 45.69 84 TRP A CA 1
ATOM 661 C C . TRP A 1 84 ? 5.510 14.560 1.695 1.00 45.69 84 TRP A C 1
ATOM 663 O O . TRP A 1 84 ? 5.681 14.063 0.587 1.00 45.69 84 TRP A O 1
ATOM 673 N N . GLU A 1 85 ? 5.210 13.824 2.766 1.00 47.81 85 GLU A N 1
ATOM 674 C CA . GLU A 1 85 ? 4.920 12.382 2.761 1.00 47.81 85 GLU A CA 1
ATOM 675 C C . GLU A 1 85 ? 3.403 12.122 2.746 1.00 47.81 85 GLU A C 1
ATOM 677 O O . GLU A 1 85 ? 2.953 10.974 2.679 1.00 47.81 85 GLU A O 1
ATOM 682 N N . GLN A 1 86 ? 2.601 13.194 2.799 1.00 45.28 86 GLN A N 1
ATOM 683 C CA . GLN A 1 86 ? 1.152 13.115 2.755 1.00 45.28 86 GLN A CA 1
ATOM 684 C C . GLN A 1 86 ? 0.692 12.632 1.385 1.00 45.28 86 GLN A C 1
ATOM 686 O O . GLN A 1 86 ? 0.995 13.197 0.334 1.00 45.28 86 GLN A O 1
ATOM 691 N N . ARG A 1 87 ? -0.089 11.560 1.412 1.00 56.00 87 ARG A N 1
ATOM 692 C CA . ARG A 1 87 ? -0.787 11.070 0.235 1.00 56.00 87 ARG A CA 1
ATOM 693 C C . ARG A 1 87 ? -1.973 11.989 -0.004 1.00 56.00 87 ARG A C 1
ATOM 695 O O . ARG A 1 87 ? -2.879 12.048 0.824 1.00 56.00 87 ARG A O 1
ATOM 702 N N . LEU A 1 88 ? -1.957 12.705 -1.124 1.00 45.94 88 LEU A N 1
ATOM 703 C CA . LEU A 1 88 ? -3.135 13.425 -1.581 1.00 45.94 88 LEU A CA 1
ATOM 704 C C . LEU A 1 88 ? -4.172 12.388 -2.017 1.00 45.94 88 LEU A C 1
ATOM 706 O O . LEU A 1 88 ? -4.026 11.745 -3.056 1.00 45.94 88 LEU A O 1
ATOM 710 N N . TRP A 1 89 ? -5.194 12.205 -1.191 1.00 57.38 89 TRP A N 1
ATOM 711 C CA . TRP A 1 89 ? -6.348 11.384 -1.519 1.00 57.38 89 TRP A CA 1
ATOM 712 C C . TRP A 1 89 ? -7.477 12.301 -1.957 1.00 57.38 89 TRP A C 1
ATOM 714 O O . TRP A 1 89 ? -7.859 13.220 -1.235 1.00 57.38 89 TRP A O 1
ATOM 724 N N . ILE A 1 90 ? -8.001 12.049 -3.150 1.00 58.62 90 ILE A N 1
ATOM 725 C CA . ILE A 1 90 ? -9.196 12.717 -3.651 1.00 58.62 90 ILE A CA 1
ATOM 726 C C . ILE A 1 90 ? -10.350 11.744 -3.444 1.00 58.62 90 ILE A C 1
ATOM 728 O O . ILE A 1 90 ? -10.258 10.583 -3.834 1.00 58.62 90 ILE A O 1
ATOM 732 N N . CYS A 1 91 ? -11.411 12.227 -2.807 1.00 65.56 91 CYS A N 1
ATOM 733 C CA . CYS A 1 91 ? -12.688 11.544 -2.641 1.00 65.56 91 CYS A CA 1
ATOM 734 C C . CYS A 1 91 ? -13.678 12.262 -3.577 1.00 65.56 91 CYS A C 1
ATOM 736 O O . CYS A 1 91 ? -14.234 13.288 -3.182 1.00 65.56 91 CYS A O 1
ATOM 738 N N . PRO A 1 92 ? -13.818 11.817 -4.844 1.00 62.00 92 PRO A N 1
ATOM 739 C CA . PRO A 1 92 ? -14.548 12.569 -5.868 1.00 62.00 92 PRO A CA 1
ATOM 740 C C . PRO A 1 92 ? -16.032 12.731 -5.528 1.00 62.00 92 PRO A C 1
ATOM 742 O O . PRO A 1 92 ? -16.599 13.794 -5.760 1.00 62.00 92 PRO A O 1
ATOM 745 N N . ASP A 1 93 ? -16.622 11.701 -4.918 1.00 71.88 93 ASP A N 1
ATOM 746 C CA . ASP A 1 93 ? -18.045 11.654 -4.568 1.00 71.88 93 ASP A CA 1
ATOM 747 C C . ASP A 1 93 ? -18.350 12.276 -3.193 1.00 71.88 93 ASP A C 1
ATOM 749 O O . ASP A 1 93 ? -19.508 12.404 -2.798 1.00 71.88 93 ASP A O 1
ATOM 753 N N . GLY A 1 94 ? -17.319 12.670 -2.435 1.00 73.81 94 GLY A N 1
ATOM 754 C CA . GLY A 1 94 ? -17.466 13.265 -1.105 1.00 73.81 94 GLY A CA 1
ATOM 755 C C . GLY A 1 94 ? -18.091 12.341 -0.048 1.00 73.81 94 GLY A C 1
ATOM 756 O O . GLY A 1 94 ? -18.451 12.815 1.033 1.00 73.81 94 GLY A O 1
ATOM 757 N N . ASP A 1 95 ? -18.215 11.045 -0.337 1.00 79.00 95 ASP A N 1
ATOM 758 C CA . ASP A 1 95 ? -18.839 10.017 0.500 1.00 79.00 95 ASP A CA 1
ATOM 759 C C . ASP A 1 95 ? -18.177 9.899 1.880 1.00 79.00 95 ASP A C 1
ATOM 761 O O . ASP A 1 95 ? -18.863 9.810 2.900 1.00 79.00 95 ASP A O 1
ATOM 765 N N . PHE A 1 96 ? -16.853 10.032 1.936 1.00 77.25 96 PHE A N 1
ATOM 766 C CA . PHE A 1 96 ? -16.088 10.129 3.175 1.00 77.25 96 PHE A CA 1
ATOM 767 C C . PHE A 1 96 ? -16.564 11.290 4.064 1.00 77.25 96 PHE A C 1
ATOM 769 O O . PHE A 1 96 ? -16.841 11.114 5.250 1.00 77.25 96 PHE A O 1
ATOM 776 N N . TYR A 1 97 ? -16.717 12.487 3.493 1.00 79.38 97 TYR A N 1
ATOM 777 C CA . TYR A 1 97 ? -17.165 13.669 4.235 1.00 79.38 97 TYR A CA 1
ATOM 778 C C . TYR A 1 97 ? -18.654 13.614 4.582 1.00 79.38 97 TYR A C 1
ATOM 780 O O . TYR A 1 97 ? -19.083 14.228 5.559 1.00 79.38 97 TYR A O 1
ATOM 788 N N . ALA A 1 98 ? -19.467 12.933 3.774 1.00 80.75 98 ALA A N 1
ATOM 789 C CA . ALA A 1 98 ? -20.862 12.667 4.102 1.00 80.75 98 ALA A CA 1
ATOM 790 C C . ALA A 1 98 ? -20.967 11.714 5.305 1.00 80.75 98 ALA A C 1
ATOM 792 O O . ALA A 1 98 ? -21.730 11.984 6.229 1.00 80.75 98 ALA A O 1
ATOM 793 N N . ALA A 1 99 ? -20.137 10.668 5.347 1.00 78.81 99 ALA A N 1
ATOM 794 C CA . ALA A 1 99 ? -20.058 9.743 6.472 1.00 78.81 99 ALA A CA 1
ATOM 795 C C . ALA A 1 99 ? -19.631 10.438 7.776 1.00 78.81 99 ALA A C 1
ATOM 797 O O . ALA A 1 99 ? -20.268 10.217 8.802 1.00 78.81 99 ALA A O 1
ATOM 798 N N . LEU A 1 100 ? -18.636 11.335 7.731 1.00 78.12 100 LEU A N 1
ATOM 799 C CA . LEU A 1 100 ? -18.212 12.132 8.897 1.00 78.12 100 LEU A CA 1
ATOM 800 C C . LEU A 1 100 ? -19.291 13.072 9.431 1.00 78.12 100 LEU A C 1
ATOM 802 O O . LEU A 1 100 ? -19.340 13.350 10.626 1.00 78.12 100 LEU A O 1
ATOM 806 N N . ARG A 1 101 ? -20.156 13.583 8.552 1.00 81.12 101 ARG A N 1
ATOM 807 C CA . ARG A 1 101 ? -21.276 14.439 8.959 1.00 81.12 101 ARG A CA 1
ATOM 808 C C . ARG A 1 101 ? -22.373 13.657 9.678 1.00 81.12 101 ARG A C 1
ATOM 810 O O . ARG A 1 101 ? -23.137 14.252 10.435 1.00 81.12 101 ARG A O 1
ATOM 817 N N . ASN A 1 102 ? -22.438 12.339 9.493 1.00 72.06 102 ASN A N 1
ATOM 818 C CA . ASN A 1 102 ? -23.302 11.491 10.298 1.00 72.06 102 ASN A CA 1
ATOM 819 C C . ASN A 1 102 ? -22.661 11.331 11.683 1.00 72.06 102 ASN A C 1
ATOM 821 O O . ASN A 1 102 ? -21.593 10.737 11.802 1.00 72.06 102 ASN A O 1
ATOM 825 N N . ALA A 1 103 ? -23.341 11.800 12.737 1.00 65.19 103 ALA A N 1
ATOM 826 C CA . ALA A 1 103 ? -22.877 11.815 14.139 1.00 65.19 103 ALA A CA 1
ATOM 827 C C . ALA A 1 103 ? -22.486 10.443 14.736 1.00 65.19 103 ALA A C 1
ATOM 829 O O . ALA A 1 103 ? -22.164 10.337 15.916 1.00 65.19 103 ALA A O 1
ATOM 830 N N . LYS A 1 104 ? -22.551 9.379 13.935 1.00 75.38 104 LYS A N 1
ATOM 831 C CA . LYS A 1 104 ? -22.100 8.040 14.282 1.00 75.38 104 LYS A CA 1
ATOM 832 C C . LYS A 1 104 ? -20.620 7.825 13.985 1.00 75.38 104 LYS A C 1
ATOM 834 O O . LYS A 1 104 ? -20.094 6.866 14.501 1.00 75.38 104 LYS A O 1
ATOM 839 N N . SER A 1 105 ? -19.920 8.668 13.228 1.00 78.00 105 SER A N 1
ATOM 840 C CA . SER A 1 105 ? -18.477 8.488 12.996 1.00 78.00 105 SER A CA 1
ATOM 841 C C . SER A 1 105 ? -17.654 9.647 13.551 1.00 78.00 105 SER A C 1
ATOM 843 O O . SER A 1 105 ? -18.135 10.771 13.673 1.00 78.00 105 SER A O 1
ATOM 845 N N . SER A 1 106 ? -16.410 9.366 13.934 1.00 78.62 106 SER A N 1
ATOM 846 C CA . SER A 1 106 ? -15.477 10.367 14.446 1.00 78.62 106 SER A CA 1
ATOM 847 C C . SER A 1 106 ? -14.042 10.046 14.023 1.00 78.62 106 SER A C 1
ATOM 849 O O . SER A 1 106 ? -13.700 8.918 13.669 1.00 78.62 106 SER A O 1
ATOM 851 N N . ILE A 1 107 ? -13.177 11.054 14.028 1.00 79.06 107 ILE A N 1
ATOM 852 C CA . ILE A 1 107 ? -11.748 10.879 13.758 1.00 79.06 107 ILE A CA 1
ATOM 853 C C . ILE A 1 107 ? -11.005 11.187 15.045 1.00 79.06 107 ILE A C 1
ATOM 855 O O . ILE A 1 107 ? -11.211 12.245 15.636 1.00 79.06 107 ILE A O 1
ATOM 859 N N . VAL A 1 108 ? -10.124 10.276 15.448 1.00 78.19 108 VAL A N 1
ATOM 860 C CA . VAL A 1 108 ? -9.280 10.441 16.631 1.00 78.19 108 VAL A CA 1
ATOM 861 C C . VAL A 1 108 ? -7.836 10.466 16.165 1.00 78.19 108 VAL A C 1
ATOM 863 O O . VAL A 1 108 ? -7.329 9.504 15.595 1.00 78.19 108 VAL A O 1
ATOM 866 N N . THR A 1 109 ? -7.165 11.594 16.369 1.00 78.69 109 THR A N 1
ATOM 867 C CA . THR A 1 109 ? -5.752 11.750 16.002 1.00 78.69 109 THR A CA 1
ATOM 868 C C . THR A 1 109 ? -4.914 11.660 17.267 1.00 78.69 109 THR A C 1
ATOM 870 O O . THR A 1 109 ? -5.143 12.416 18.205 1.00 78.69 109 THR A O 1
ATOM 873 N N . GLY A 1 110 ? -3.943 10.750 17.307 1.00 74.00 110 GLY A N 1
ATOM 874 C CA . GLY A 1 110 ? -3.102 10.560 18.486 1.00 74.00 110 GLY A CA 1
ATOM 875 C C . GLY A 1 110 ? -1.991 9.544 18.256 1.00 74.00 110 GLY A C 1
ATOM 876 O O . GLY A 1 110 ? -1.717 9.169 17.119 1.00 74.00 110 GLY A O 1
ATOM 877 N N . THR A 1 111 ? -1.383 9.075 19.344 1.00 80.31 111 THR A N 1
ATOM 878 C CA . THR A 1 111 ? -0.454 7.939 19.351 1.00 80.31 111 THR A CA 1
ATOM 879 C C . THR A 1 111 ? -1.044 6.851 20.240 1.00 80.31 111 THR A C 1
ATOM 881 O O . THR A 1 111 ? -1.457 7.142 21.362 1.00 80.31 111 THR A O 1
ATOM 884 N N . ILE A 1 112 ? -1.120 5.613 19.743 1.00 85.12 112 ILE A N 1
ATOM 885 C CA . ILE A 1 112 ? -1.527 4.466 20.564 1.00 85.12 112 ILE A CA 1
ATOM 886 C C . ILE A 1 112 ? -0.381 4.159 21.526 1.00 85.12 112 ILE A C 1
ATOM 888 O O . ILE A 1 112 ? 0.737 3.913 21.080 1.00 85.12 112 ILE A O 1
ATOM 892 N N . ASP A 1 113 ? -0.672 4.179 22.823 1.00 87.56 113 ASP A N 1
ATOM 893 C CA . ASP A 1 113 ? 0.258 3.753 23.868 1.00 87.56 113 ASP A CA 1
ATOM 894 C C . ASP A 1 113 ? 0.238 2.223 23.973 1.00 87.56 113 ASP A C 1
ATOM 896 O O . ASP A 1 113 ? 1.228 1.542 23.702 1.00 87.56 113 ASP A O 1
ATOM 900 N N . MET A 1 114 ? -0.944 1.663 24.252 1.00 90.19 114 MET A N 1
ATOM 901 C CA . MET A 1 114 ? -1.151 0.220 24.296 1.00 90.19 114 MET A CA 1
ATOM 902 C C . MET A 1 114 ? -2.605 -0.179 24.046 1.00 90.19 114 MET A C 1
ATOM 904 O O . MET A 1 114 ? -3.545 0.562 24.340 1.00 90.19 114 MET A O 1
ATOM 908 N N . ILE A 1 115 ? -2.792 -1.401 23.562 1.00 93.12 115 ILE A N 1
ATOM 909 C CA . ILE A 1 115 ? -4.087 -2.069 23.485 1.00 93.12 115 ILE A CA 1
ATOM 910 C C . ILE A 1 115 ? -4.225 -2.990 24.700 1.00 93.12 115 ILE A C 1
ATOM 912 O O . ILE A 1 115 ? -3.315 -3.745 25.046 1.00 93.12 115 ILE A O 1
ATOM 916 N N . THR A 1 116 ? -5.355 -2.887 25.391 1.00 93.56 116 THR A N 1
ATOM 917 C CA . THR A 1 116 ? -5.708 -3.755 26.518 1.00 93.56 116 THR A CA 1
ATOM 918 C C . THR A 1 116 ? -6.592 -4.910 26.042 1.00 93.56 116 THR A C 1
ATOM 920 O O . THR A 1 116 ? -6.847 -5.084 24.852 1.00 93.56 116 THR A O 1
ATOM 923 N N . THR A 1 117 ? -7.126 -5.698 26.973 1.00 94.81 117 THR A N 1
ATOM 924 C CA . THR A 1 117 ? -8.086 -6.760 26.652 1.00 94.81 117 THR A CA 1
ATOM 925 C C . THR A 1 117 ? -9.373 -6.249 25.998 1.00 94.81 117 THR A C 1
ATOM 927 O O . THR A 1 117 ? -10.019 -7.013 25.288 1.00 94.81 117 THR A O 1
ATOM 930 N N . SER A 1 118 ? -9.755 -4.985 26.210 1.00 93.38 118 SER A N 1
ATOM 931 C CA . SER A 1 118 ? -11.055 -4.444 25.772 1.00 93.38 118 SER A CA 1
ATOM 932 C C . SER A 1 118 ? -11.028 -2.976 25.331 1.00 93.38 118 SER A C 1
ATOM 934 O O . SER A 1 118 ? -12.084 -2.376 25.126 1.00 93.38 118 SER A O 1
ATOM 936 N N . SER A 1 119 ? -9.852 -2.359 25.231 1.00 92.19 119 SER A N 1
ATOM 937 C CA . SER A 1 119 ? -9.724 -0.940 24.895 1.00 92.19 119 SER A CA 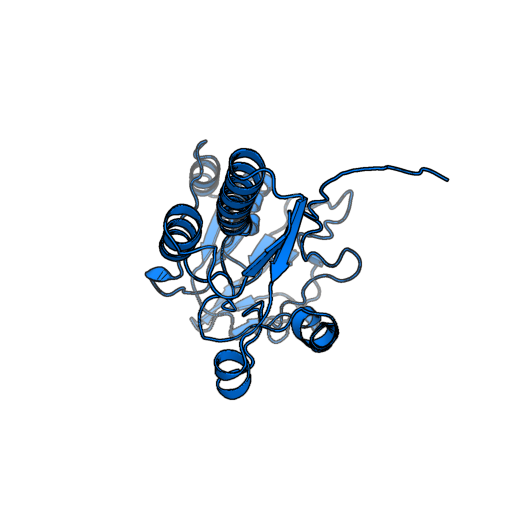1
ATOM 938 C C . SER A 1 119 ? -8.405 -0.608 24.204 1.00 92.19 119 SER A C 1
ATOM 940 O O . SER A 1 119 ? -7.447 -1.378 24.243 1.00 92.19 119 SER A O 1
ATOM 942 N N . ILE A 1 120 ? -8.355 0.567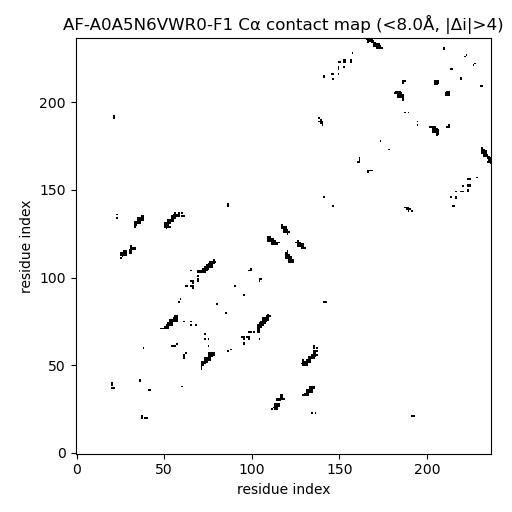 23.587 1.00 90.69 120 ILE A N 1
ATOM 943 C CA . ILE A 1 120 ? -7.157 1.179 23.021 1.00 90.69 120 ILE A CA 1
ATOM 944 C C . ILE A 1 120 ? -6.864 2.427 23.846 1.00 90.69 120 ILE A C 1
ATOM 946 O O . ILE A 1 120 ? -7.677 3.351 23.861 1.00 90.69 120 ILE A O 1
ATOM 950 N N . LYS A 1 121 ? -5.707 2.463 24.507 1.00 90.62 121 LYS A N 1
ATOM 951 C CA . LYS A 1 121 ? -5.241 3.630 25.257 1.00 90.62 121 LYS A CA 1
ATOM 952 C C . LYS A 1 121 ? -4.341 4.489 24.386 1.00 90.62 121 LYS A C 1
ATOM 954 O O . LYS A 1 121 ? -3.405 3.988 23.756 1.00 90.62 121 LYS A O 1
ATOM 959 N N . LEU A 1 122 ? -4.626 5.782 24.357 1.00 88.94 122 LEU A N 1
ATOM 960 C CA . LEU A 1 122 ? -3.810 6.775 23.675 1.00 88.94 122 LEU A CA 1
ATOM 961 C C . LEU A 1 122 ? -2.850 7.440 24.660 1.00 88.94 122 LEU A C 1
ATOM 963 O O . LEU A 1 122 ? -3.148 7.579 25.844 1.00 88.94 122 LEU A O 1
ATOM 967 N N . THR A 1 123 ? -1.724 7.941 24.157 1.00 85.81 123 THR A N 1
ATOM 968 C CA . THR A 1 123 ? -0.764 8.718 24.961 1.00 85.81 123 THR A CA 1
ATOM 969 C C . THR A 1 123 ? -1.361 10.015 25.519 1.00 85.81 123 THR A C 1
ATOM 971 O O . THR A 1 123 ? -0.807 10.596 26.445 1.00 85.81 123 THR A O 1
ATOM 974 N N . SER A 1 124 ? -2.480 10.488 24.957 1.00 84.31 124 SER A N 1
ATOM 975 C CA . SER A 1 124 ? -3.253 11.627 25.470 1.00 84.31 124 SER A CA 1
ATOM 976 C C . SER A 1 124 ? -4.031 11.308 26.753 1.00 84.31 124 SER A C 1
ATOM 978 O O . SER A 1 124 ? -4.535 12.228 27.391 1.00 84.31 124 SER A O 1
ATOM 980 N N . GLY A 1 125 ? -4.154 10.028 27.119 1.00 86.06 125 GLY A N 1
ATOM 981 C CA . GLY A 1 125 ? -5.005 9.548 28.209 1.00 86.06 125 GLY A CA 1
ATOM 982 C C . GLY A 1 125 ? -6.434 9.191 27.783 1.00 86.06 125 GLY A C 1
ATOM 983 O O . GLY A 1 125 ? -7.179 8.651 28.594 1.00 86.06 125 GLY A O 1
ATOM 984 N N . GLU A 1 126 ? -6.821 9.451 26.530 1.00 86.56 126 GLU A N 1
ATOM 985 C CA . GLU A 1 126 ? -8.108 9.008 25.981 1.00 86.56 126 GLU A CA 1
ATOM 986 C C . GLU A 1 126 ? -8.119 7.485 25.768 1.00 86.56 126 GLU A C 1
ATOM 988 O O . GLU A 1 126 ? -7.115 6.884 25.370 1.00 86.56 126 GLU A O 1
ATOM 993 N N . GLU A 1 127 ? -9.270 6.859 26.016 1.00 90.25 127 GLU A N 1
ATOM 994 C CA . GLU A 1 127 ? -9.459 5.417 25.902 1.00 90.25 127 GLU A CA 1
ATOM 995 C C . GLU A 1 127 ? -10.639 5.102 24.975 1.00 90.25 127 GLU A C 1
ATOM 997 O O . GLU A 1 127 ? -11.770 5.538 25.191 1.00 90.25 127 GLU A O 1
ATOM 1002 N N . LEU A 1 128 ? -10.367 4.339 23.916 1.00 89.38 128 LEU A N 1
ATOM 1003 C CA . LEU A 1 128 ? -11.372 3.888 22.956 1.00 89.38 128 LEU A CA 1
ATOM 1004 C C . LEU A 1 128 ? -11.780 2.456 23.288 1.00 89.38 128 LEU A C 1
ATOM 1006 O O . LEU A 1 128 ? -10.929 1.617 23.568 1.00 89.38 128 LEU A O 1
ATOM 1010 N N . HIS A 1 129 ? -13.068 2.142 23.187 1.00 91.00 129 HIS A N 1
ATOM 1011 C CA . HIS A 1 129 ? -13.604 0.821 23.533 1.00 91.00 129 HIS A CA 1
ATOM 1012 C C . HIS A 1 129 ? -14.220 0.124 22.306 1.00 91.00 129 HIS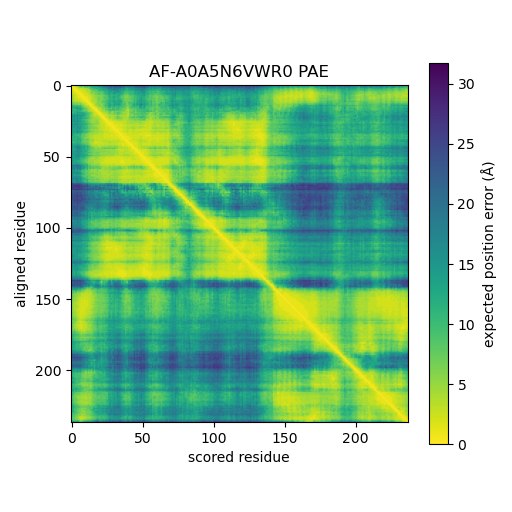 A C 1
ATOM 1014 O O . HIS A 1 129 ? -15.444 0.101 22.174 1.00 91.00 129 HIS A O 1
ATOM 1020 N N . PRO A 1 130 ? -13.412 -0.398 21.366 1.00 91.25 130 PRO A N 1
ATOM 1021 C CA . PRO A 1 130 ? -13.925 -1.143 20.220 1.00 91.25 130 PRO A CA 1
ATOM 1022 C C . PRO A 1 130 ? -14.403 -2.547 20.595 1.00 91.25 130 PRO A C 1
ATOM 1024 O O . PRO A 1 130 ? -13.832 -3.200 21.462 1.00 91.25 130 PRO A O 1
ATOM 1027 N N . ASP A 1 131 ? -15.375 -3.051 19.838 1.00 91.25 131 ASP A N 1
ATOM 1028 C CA . ASP A 1 131 ? -15.662 -4.488 19.740 1.00 91.25 131 ASP A CA 1
ATOM 1029 C C . ASP A 1 131 ? -14.843 -5.129 18.600 1.00 91.25 131 ASP A C 1
ATOM 1031 O O . ASP A 1 131 ? -14.527 -6.323 18.631 1.00 91.25 131 ASP A O 1
ATOM 1035 N N . ILE A 1 132 ? -14.503 -4.328 17.580 1.00 91.69 132 ILE A N 1
ATOM 1036 C CA . ILE A 1 132 ? -13.711 -4.731 16.414 1.00 91.69 132 ILE A CA 1
ATOM 1037 C C . ILE A 1 132 ? -12.592 -3.716 16.157 1.00 91.69 132 ILE A C 1
ATOM 1039 O O . ILE A 1 132 ? -12.834 -2.511 16.089 1.00 91.69 132 ILE A O 1
ATOM 1043 N N . ILE A 1 133 ? -11.377 -4.213 15.942 1.00 91.38 133 ILE A N 1
ATOM 1044 C CA . ILE A 1 133 ? -10.222 -3.433 15.494 1.00 91.38 133 ILE A CA 1
ATOM 1045 C C . ILE A 1 133 ? -9.885 -3.834 14.062 1.00 91.38 133 ILE A C 1
ATOM 1047 O O . ILE A 1 133 ? -9.679 -5.011 13.770 1.00 91.38 133 ILE A O 1
ATOM 1051 N N . VAL A 1 134 ? -9.784 -2.855 13.169 1.00 89.81 134 VAL A N 1
ATOM 1052 C CA . VAL A 1 134 ? -9.342 -3.052 11.789 1.00 89.81 134 VAL A CA 1
ATOM 1053 C C . VAL A 1 134 ? -7.946 -2.465 11.617 1.00 89.81 134 VAL A C 1
ATOM 1055 O O . VAL A 1 134 ? -7.751 -1.259 11.751 1.00 89.81 134 VAL A O 1
ATOM 1058 N N . THR A 1 135 ? -6.963 -3.298 11.291 1.00 87.44 135 THR A N 1
ATOM 1059 C CA . THR A 1 135 ? -5.564 -2.885 11.117 1.00 87.44 135 THR A CA 1
ATOM 1060 C C . THR A 1 135 ? -5.296 -2.448 9.676 1.00 87.44 135 THR A C 1
ATOM 1062 O O . THR A 1 135 ? -4.649 -3.133 8.890 1.00 87.44 135 THR A O 1
ATOM 1065 N N . ALA A 1 136 ? -5.794 -1.267 9.307 1.00 79.25 136 ALA A N 1
ATOM 1066 C CA . ALA A 1 136 ? -5.553 -0.628 8.009 1.00 79.25 136 ALA A CA 1
ATOM 1067 C C . ALA A 1 136 ? -4.207 0.131 7.947 1.00 79.25 136 ALA A C 1
ATOM 1069 O O . ALA A 1 136 ? -4.075 1.145 7.251 1.00 79.25 136 ALA A O 1
ATOM 1070 N N . THR A 1 137 ? -3.189 -0.357 8.660 1.00 71.06 137 THR A N 1
ATOM 1071 C CA . THR A 1 137 ? -1.822 0.174 8.656 1.00 71.06 137 THR A CA 1
ATOM 1072 C C . THR A 1 137 ? -1.128 -0.248 7.359 1.00 71.06 137 THR A C 1
ATOM 1074 O O . THR A 1 137 ? -0.330 -1.181 7.328 1.00 71.06 137 THR A O 1
ATOM 1077 N N . GLY A 1 138 ? -1.524 0.374 6.249 1.00 60.69 138 GLY A N 1
ATOM 1078 C CA . GLY A 1 138 ? -1.009 0.054 4.921 1.00 60.69 138 GLY A CA 1
ATOM 1079 C C . GLY A 1 138 ? 0.491 0.327 4.764 1.00 60.69 138 GLY A C 1
ATOM 1080 O O . GLY A 1 138 ? 1.132 0.976 5.588 1.00 60.69 138 GLY A O 1
ATOM 1081 N N . TYR A 1 139 ? 1.044 -0.150 3.650 1.00 55.75 139 TYR A N 1
ATOM 1082 C CA . TYR A 1 139 ? 2.448 0.013 3.265 1.00 55.75 139 TYR A CA 1
ATOM 1083 C C . TYR A 1 139 ? 2.872 1.485 3.284 1.00 55.75 139 TYR A C 1
ATOM 1085 O O . TYR A 1 139 ? 2.141 2.328 2.770 1.00 55.75 139 TYR A O 1
ATOM 1093 N N . ALA A 1 140 ? 4.031 1.792 3.872 1.00 46.97 140 ALA A N 1
ATOM 1094 C CA . ALA A 1 140 ? 4.472 3.148 4.209 1.00 46.97 140 ALA A CA 1
ATOM 1095 C C . ALA A 1 140 ? 4.796 4.052 3.000 1.00 46.97 140 ALA A C 1
ATOM 1097 O O . ALA A 1 140 ? 4.536 5.251 3.065 1.00 46.97 140 ALA A O 1
ATOM 1098 N N . ASN A 1 141 ? 5.229 3.518 1.851 1.00 45.91 141 ASN A N 1
ATOM 1099 C CA . ASN A 1 141 ? 5.813 4.359 0.795 1.00 45.91 141 ASN A CA 1
ATOM 1100 C C . ASN A 1 141 ? 5.052 4.318 -0.535 1.00 45.91 141 ASN A C 1
ATOM 1102 O O . ASN A 1 141 ? 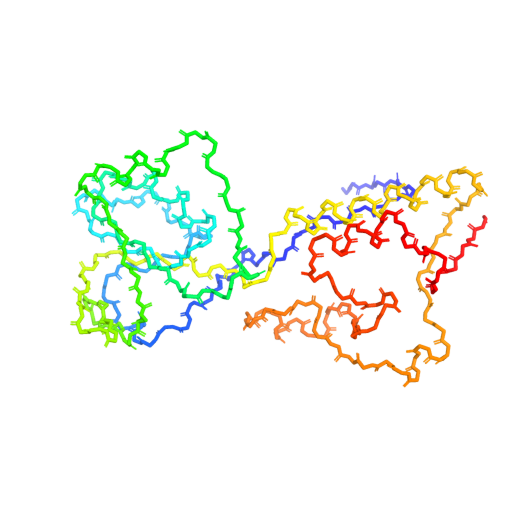4.886 3.245 -1.101 1.00 45.91 141 ASN A O 1
ATOM 1106 N N . ALA A 1 142 ? 4.663 5.517 -0.999 1.00 50.81 142 ALA A N 1
ATOM 1107 C CA . ALA A 1 142 ? 4.033 5.877 -2.279 1.00 50.81 142 ALA A CA 1
ATOM 1108 C C . ALA A 1 142 ? 2.772 5.088 -2.700 1.00 50.81 142 ALA A C 1
ATOM 1110 O O . ALA A 1 142 ? 2.570 3.921 -2.376 1.00 50.81 142 ALA A O 1
ATOM 1111 N N . SER A 1 143 ? 1.870 5.732 -3.449 1.00 57.41 143 SER A N 1
ATOM 1112 C CA . SER A 1 143 ? 0.791 4.992 -4.107 1.00 57.41 143 SER A CA 1
ATOM 1113 C C . SER A 1 143 ? 1.382 4.171 -5.256 1.00 57.41 143 SER A C 1
ATOM 1115 O O . SER A 1 143 ? 2.075 4.688 -6.134 1.00 57.41 143 SER A O 1
ATOM 1117 N N . TRP A 1 144 ? 1.095 2.870 -5.260 1.00 63.94 144 TRP A N 1
ATOM 1118 C CA . TRP A 1 144 ? 1.512 1.951 -6.324 1.00 63.94 144 TRP A CA 1
ATOM 1119 C C . TRP A 1 144 ? 1.020 2.408 -7.704 1.00 63.94 144 TRP A C 1
ATOM 1121 O O . TRP A 1 144 ? 1.688 2.169 -8.706 1.00 63.94 144 TRP A O 1
ATOM 1131 N N . THR A 1 145 ? -0.110 3.115 -7.752 1.00 70.44 145 THR A N 1
ATOM 1132 C CA . THR A 1 145 ? -0.690 3.682 -8.971 1.00 70.44 145 THR A CA 1
ATOM 1133 C C . THR A 1 145 ? 0.247 4.687 -9.639 1.00 70.44 145 THR A C 1
ATOM 1135 O O . THR A 1 145 ? 0.479 4.592 -10.840 1.00 70.44 145 THR A O 1
ATOM 1138 N N . LEU A 1 146 ? 0.840 5.606 -8.868 1.00 73.50 146 LEU A N 1
ATOM 1139 C CA . LEU A 1 146 ? 1.752 6.623 -9.400 1.00 73.50 146 LEU A CA 1
ATOM 1140 C C . LEU A 1 146 ? 3.078 6.008 -9.863 1.00 73.50 146 LEU A C 1
ATOM 1142 O O . LEU A 1 146 ? 3.583 6.362 -10.923 1.00 73.50 146 LEU A O 1
ATOM 1146 N N . GLY A 1 147 ? 3.612 5.036 -9.115 1.00 76.75 147 GLY A N 1
ATOM 1147 C CA . GLY A 1 147 ? 4.786 4.274 -9.556 1.00 76.75 147 GLY A CA 1
ATOM 1148 C C . GLY A 1 147 ? 4.521 3.466 -10.833 1.00 76.75 147 GLY A C 1
ATOM 1149 O O . GLY A 1 147 ? 5.379 3.400 -11.712 1.00 76.75 147 GLY A O 1
ATOM 1150 N N . SER A 1 148 ? 3.316 2.901 -10.966 1.00 80.62 148 SER A N 1
ATOM 1151 C CA . SER A 1 148 ? 2.903 2.143 -12.154 1.00 80.62 148 SER A CA 1
ATOM 1152 C C . SER A 1 148 ? 2.772 3.032 -13.392 1.00 80.62 148 SER A C 1
ATOM 1154 O O . SER A 1 148 ? 3.209 2.618 -14.463 1.00 80.62 148 SER A O 1
ATOM 1156 N N . ASP A 1 149 ? 2.230 4.251 -13.258 1.00 85.00 149 ASP A N 1
ATOM 1157 C CA . ASP A 1 149 ? 2.200 5.217 -14.367 1.00 85.00 149 ASP A CA 1
ATOM 1158 C C . ASP A 1 149 ? 3.621 5.569 -14.815 1.00 85.00 149 ASP A C 1
ATOM 1160 O O . ASP A 1 149 ? 3.951 5.402 -15.986 1.00 85.00 149 ASP A O 1
ATOM 1164 N N . THR A 1 150 ? 4.509 5.935 -13.888 1.00 84.88 150 THR A N 1
ATOM 1165 C CA . THR A 1 150 ? 5.907 6.239 -14.224 1.00 84.88 150 THR A CA 1
ATOM 1166 C C . THR A 1 150 ? 6.604 5.078 -14.944 1.00 84.88 150 THR A C 1
ATOM 1168 O O . THR A 1 150 ? 7.275 5.291 -15.958 1.00 84.88 150 THR A O 1
ATOM 1171 N N . ALA A 1 151 ? 6.422 3.840 -14.473 1.00 86.25 151 ALA A N 1
ATOM 1172 C CA . ALA A 1 151 ? 6.968 2.655 -15.133 1.00 86.25 151 ALA A CA 1
ATOM 1173 C C . ALA A 1 151 ? 6.388 2.465 -16.546 1.00 86.25 151 ALA A C 1
ATOM 1175 O O . ALA A 1 151 ? 7.131 2.175 -17.486 1.00 86.25 151 ALA A O 1
ATOM 1176 N N . ALA A 1 152 ? 5.081 2.680 -16.727 1.00 89.12 152 ALA A N 1
ATOM 1177 C CA . ALA A 1 152 ? 4.432 2.609 -18.032 1.00 89.12 152 ALA A CA 1
ATOM 1178 C C . ALA A 1 152 ? 4.954 3.686 -18.997 1.00 89.12 152 ALA A C 1
ATOM 1180 O O . ALA A 1 152 ? 5.204 3.384 -20.166 1.00 89.12 152 ALA A O 1
ATOM 1181 N N . GLN A 1 153 ? 5.180 4.917 -18.522 1.00 90.44 153 GLN A N 1
ATOM 1182 C CA . GLN A 1 153 ? 5.771 6.000 -19.317 1.00 90.44 153 GLN A CA 1
ATOM 1183 C C . GLN A 1 153 ? 7.164 5.605 -19.827 1.00 90.44 153 GLN A C 1
ATOM 1185 O O . GLN A 1 153 ? 7.429 5.725 -21.026 1.00 90.44 153 GLN A O 1
ATOM 1190 N N . LEU A 1 154 ? 8.016 5.057 -18.951 1.00 89.25 154 LEU A N 1
ATOM 1191 C CA . LEU A 1 154 ? 9.349 4.581 -19.323 1.00 89.25 154 LEU A CA 1
ATOM 1192 C C . LEU A 1 154 ? 9.276 3.438 -20.348 1.00 89.25 154 LEU A C 1
ATOM 1194 O O . LEU A 1 154 ? 9.933 3.496 -21.386 1.00 89.25 154 LEU A O 1
ATOM 1198 N N . VAL A 1 155 ? 8.437 2.423 -20.118 1.00 91.44 155 VAL A N 1
ATOM 1199 C CA . VAL A 1 155 ? 8.261 1.295 -21.053 1.00 91.44 155 VAL A CA 1
ATOM 1200 C C . VAL A 1 155 ? 7.790 1.781 -22.426 1.00 91.44 155 VAL A C 1
ATOM 1202 O O . VAL A 1 155 ? 8.363 1.398 -23.447 1.00 91.44 155 VAL A O 1
ATOM 1205 N N . CYS A 1 156 ? 6.792 2.666 -22.475 1.00 91.69 156 CYS A N 1
ATOM 1206 C CA . CYS A 1 156 ? 6.314 3.266 -23.720 1.00 91.69 156 CYS A CA 1
ATOM 1207 C C . CYS A 1 156 ? 7.428 4.026 -24.451 1.00 91.69 156 CYS A C 1
ATOM 1209 O O . CYS A 1 156 ? 7.560 3.919 -25.676 1.00 91.69 156 CYS A O 1
ATOM 1211 N N . GLN A 1 157 ? 8.257 4.763 -23.710 1.00 90.62 157 GLN A N 1
ATOM 1212 C CA . GLN A 1 157 ? 9.388 5.502 -24.254 1.00 90.62 157 GLN A CA 1
ATOM 1213 C C . GLN A 1 157 ? 10.448 4.561 -24.865 1.00 90.62 157 GLN A C 1
ATOM 1215 O O . GLN A 1 157 ? 10.933 4.829 -25.972 1.00 90.62 157 GLN A O 1
ATOM 1220 N N . LEU A 1 158 ? 10.769 3.450 -24.191 1.00 91.31 158 LEU A N 1
ATOM 1221 C CA . LEU A 1 158 ? 11.701 2.422 -24.672 1.00 91.31 158 LEU A CA 1
ATOM 1222 C C . LEU A 1 158 ? 11.168 1.731 -25.934 1.00 91.31 158 LEU A C 1
ATOM 1224 O O . LEU A 1 158 ? 11.841 1.724 -26.965 1.00 91.31 158 LEU A O 1
ATOM 1228 N N . LEU A 1 159 ? 9.928 1.234 -25.903 1.00 91.81 159 LEU A N 1
ATOM 1229 C CA . LEU A 1 159 ? 9.306 0.535 -27.035 1.00 91.81 159 LEU A CA 1
ATOM 1230 C C . LEU A 1 159 ? 9.166 1.433 -28.272 1.00 91.81 159 LEU A C 1
ATOM 1232 O O . LEU A 1 159 ? 9.388 0.987 -29.400 1.00 91.81 159 LEU A O 1
ATOM 1236 N N . THR A 1 160 ? 8.838 2.714 -28.075 1.00 91.56 160 THR A N 1
ATOM 1237 C CA . THR A 1 160 ? 8.766 3.694 -29.169 1.00 91.56 160 THR A CA 1
ATOM 1238 C C . THR A 1 160 ? 10.130 3.884 -29.828 1.00 91.56 160 THR A C 1
ATOM 1240 O O . THR A 1 160 ? 10.219 3.947 -31.055 1.00 91.56 160 THR A O 1
ATOM 1243 N N . ARG A 1 161 ? 11.209 3.949 -29.037 1.00 90.69 161 ARG A N 1
ATOM 1244 C CA . ARG A 1 161 ? 12.579 4.061 -29.556 1.00 90.69 161 ARG A CA 1
ATOM 1245 C C . ARG A 1 161 ? 13.026 2.796 -30.277 1.00 90.69 161 ARG A C 1
ATOM 1247 O O . ARG A 1 161 ? 13.534 2.917 -31.388 1.00 90.69 161 ARG A O 1
ATOM 1254 N N . MET A 1 162 ? 12.763 1.616 -29.713 1.00 92.62 162 MET A N 1
ATOM 1255 C CA . MET A 1 162 ? 13.059 0.343 -30.381 1.00 92.62 162 MET A CA 1
ATOM 1256 C C . MET A 1 162 ? 12.396 0.272 -31.751 1.00 92.62 162 MET A C 1
ATOM 1258 O O . MET A 1 162 ? 13.043 -0.072 -32.732 1.00 92.62 162 MET A O 1
ATOM 1262 N N . ARG A 1 163 ? 11.122 0.678 -31.842 1.00 92.19 163 ARG A N 1
ATOM 1263 C CA . ARG A 1 163 ? 10.397 0.723 -33.116 1.00 92.19 163 ARG A CA 1
ATOM 1264 C C . ARG A 1 163 ? 11.033 1.697 -34.110 1.00 92.19 163 ARG A C 1
ATOM 1266 O O . ARG A 1 163 ? 11.168 1.350 -35.274 1.00 92.19 163 ARG A O 1
ATOM 1273 N N . LYS A 1 164 ? 11.404 2.903 -33.669 1.00 92.88 164 LYS A N 1
ATOM 1274 C CA . LYS A 1 164 ? 12.005 3.932 -34.540 1.00 92.88 164 LYS A CA 1
ATOM 1275 C C . LYS A 1 164 ? 13.392 3.551 -35.059 1.00 92.88 164 LYS A C 1
ATOM 1277 O O . LYS A 1 164 ? 13.759 3.988 -36.140 1.00 92.88 164 LYS A O 1
ATOM 1282 N N . GLN A 1 165 ? 14.159 2.796 -34.278 1.00 92.00 165 GLN A N 1
ATOM 1283 C CA . GLN A 1 165 ? 15.546 2.430 -34.586 1.00 92.00 165 GLN A CA 1
ATOM 1284 C C . GLN A 1 165 ? 15.686 0.978 -35.063 1.00 92.00 165 GLN A C 1
ATOM 1286 O O . GLN A 1 165 ? 16.804 0.505 -35.224 1.00 92.00 165 GLN A O 1
ATOM 1291 N N . SER A 1 166 ? 14.566 0.282 -35.291 1.00 91.25 166 SER A N 1
ATOM 1292 C CA . SER A 1 166 ? 14.530 -1.126 -35.708 1.00 91.25 166 SER A CA 1
ATOM 1293 C C . SER A 1 166 ? 15.314 -2.061 -34.776 1.00 91.25 166 SER A C 1
ATOM 1295 O O . SER A 1 166 ? 15.983 -2.976 -35.236 1.00 91.25 166 SER A O 1
ATOM 1297 N N . LEU A 1 167 ? 15.226 -1.824 -33.465 1.00 90.94 167 LEU A N 1
ATOM 1298 C CA . LEU A 1 167 ? 15.923 -2.607 -32.444 1.00 90.94 167 LEU A CA 1
ATOM 1299 C C . LEU A 1 167 ? 15.040 -3.740 -31.919 1.00 90.94 167 LEU A C 1
ATOM 1301 O O . LEU A 1 167 ? 13.818 -3.595 -31.780 1.00 90.94 167 LEU A O 1
ATOM 1305 N N . SER A 1 168 ? 15.677 -4.854 -31.574 1.00 89.69 168 SER A N 1
ATOM 1306 C CA . SER A 1 168 ? 15.007 -6.083 -31.154 1.00 89.69 168 SER A CA 1
ATOM 1307 C C . SER A 1 168 ? 15.118 -6.342 -29.655 1.00 89.69 168 SER A C 1
ATOM 1309 O O . SER A 1 168 ? 14.185 -6.904 -29.079 1.00 89.69 168 SER A O 1
ATOM 1311 N N . VAL A 1 169 ? 16.212 -5.911 -29.013 1.00 92.06 169 VAL A N 1
ATOM 1312 C CA . VAL A 1 169 ? 16.497 -6.200 -27.597 1.00 92.06 169 VAL A CA 1
ATOM 1313 C C . VAL A 1 169 ? 17.106 -4.980 -26.897 1.00 92.06 169 VAL A C 1
ATOM 1315 O O . VAL A 1 169 ? 17.923 -4.265 -27.473 1.00 92.06 169 VAL A O 1
ATOM 1318 N N . ILE A 1 170 ? 16.715 -4.759 -25.639 1.00 91.12 170 ILE A N 1
ATOM 1319 C CA . ILE A 1 170 ? 17.373 -3.827 -24.713 1.00 91.12 170 ILE A CA 1
ATOM 1320 C C . ILE A 1 170 ? 17.777 -4.615 -23.472 1.00 91.12 170 ILE A C 1
ATOM 1322 O O . ILE A 1 170 ? 16.947 -5.335 -22.912 1.00 91.12 170 ILE A O 1
ATOM 1326 N N . VAL A 1 171 ? 19.024 -4.465 -23.028 1.00 90.44 171 VAL A N 1
ATOM 1327 C CA . VAL A 1 171 ? 19.530 -5.112 -21.814 1.00 90.44 171 VAL A CA 1
ATOM 1328 C C . VAL A 1 171 ? 20.087 -4.055 -20.857 1.00 90.44 171 VAL A C 1
ATOM 1330 O O . VAL A 1 171 ? 20.994 -3.318 -21.241 1.00 90.44 171 VAL A O 1
ATOM 1333 N N . PRO A 1 172 ? 19.595 -3.963 -19.608 1.00 89.25 172 PRO A N 1
ATOM 1334 C CA . PRO A 1 172 ? 20.224 -3.118 -18.600 1.00 89.25 172 PRO A CA 1
ATOM 1335 C C . PRO A 1 172 ? 21.599 -3.699 -18.227 1.00 89.25 172 PRO A C 1
ATOM 1337 O O . PRO A 1 172 ? 21.715 -4.868 -17.847 1.00 89.25 172 PRO A O 1
ATOM 1340 N N . ARG A 1 173 ? 22.655 -2.890 -18.349 1.00 88.44 173 ARG A N 1
ATOM 1341 C CA . ARG A 1 173 ? 24.055 -3.267 -18.104 1.00 88.44 173 ARG A CA 1
ATOM 1342 C C . ARG A 1 173 ? 24.738 -2.203 -17.249 1.00 88.44 173 ARG A C 1
ATOM 1344 O O . ARG A 1 173 ? 24.869 -1.063 -17.678 1.00 88.44 173 ARG A O 1
ATOM 1351 N N . MET A 1 174 ? 25.205 -2.593 -16.063 1.00 87.50 174 MET A N 1
ATOM 1352 C CA . MET A 1 174 ? 26.052 -1.735 -15.225 1.00 87.50 174 MET A CA 1
ATOM 1353 C C . MET A 1 174 ? 27.425 -1.552 -15.868 1.00 87.50 174 MET A C 1
ATOM 1355 O O . MET A 1 174 ? 28.033 -2.532 -16.309 1.00 87.50 174 MET A O 1
ATOM 1359 N N . THR A 1 175 ? 27.923 -0.317 -15.885 1.00 87.19 175 THR A N 1
ATOM 1360 C CA . THR A 1 175 ? 29.319 -0.037 -16.253 1.00 87.19 175 THR A CA 1
ATOM 1361 C C . THR A 1 175 ? 30.270 -0.449 -15.122 1.00 87.19 175 THR A C 1
ATOM 1363 O O . THR A 1 175 ? 29.836 -0.710 -13.999 1.00 87.19 175 THR A O 1
ATOM 1366 N N . ALA A 1 176 ? 31.577 -0.525 -15.399 1.00 86.19 176 ALA A N 1
ATOM 1367 C CA . ALA A 1 176 ? 32.577 -0.833 -14.371 1.00 86.19 176 ALA A CA 1
ATOM 1368 C C . ALA A 1 176 ? 32.572 0.211 -13.237 1.00 86.19 176 ALA A C 1
ATOM 1370 O O . ALA A 1 176 ? 32.506 -0.158 -12.069 1.00 86.19 176 ALA A O 1
ATOM 1371 N N . GLU A 1 177 ? 32.516 1.496 -13.596 1.00 84.94 177 GLU A N 1
ATOM 1372 C CA . GLU A 1 177 ? 32.439 2.626 -12.658 1.00 84.94 177 GLU A CA 1
ATOM 1373 C C . GLU A 1 177 ? 31.188 2.559 -11.767 1.00 84.94 177 GLU A C 1
ATOM 1375 O O . GLU A 1 177 ? 31.262 2.740 -10.553 1.00 84.94 177 GLU A O 1
ATOM 1380 N N . GLU A 1 178 ? 30.025 2.234 -12.346 1.00 85.38 178 GLU A N 1
ATOM 1381 C CA . GLU A 1 178 ? 28.781 2.075 -11.583 1.00 85.38 178 GLU A CA 1
ATOM 1382 C C . GLU A 1 178 ? 28.842 0.901 -10.611 1.00 85.38 178 GLU A C 1
ATOM 1384 O O . GLU A 1 178 ? 28.197 0.938 -9.566 1.00 85.38 178 GLU A O 1
ATOM 1389 N N . ARG A 1 179 ? 29.613 -0.135 -10.950 1.00 84.94 179 ARG A N 1
ATOM 1390 C CA . ARG A 1 179 ? 29.799 -1.321 -10.116 1.00 84.94 179 ARG A CA 1
ATOM 1391 C C . ARG A 1 179 ? 30.693 -1.037 -8.915 1.00 84.94 179 ARG A C 1
ATOM 1393 O O . ARG A 1 179 ? 30.406 -1.535 -7.832 1.00 84.94 179 ARG A O 1
ATOM 1400 N N . GLU A 1 180 ? 31.747 -0.248 -9.107 1.00 84.12 180 GLU A N 1
ATOM 1401 C CA . GLU A 1 180 ? 32.657 0.174 -8.037 1.00 84.12 180 GLU A CA 1
ATOM 1402 C C . GLU A 1 180 ? 31.961 1.108 -7.038 1.00 84.12 180 GLU A C 1
ATOM 1404 O O . GLU A 1 180 ? 32.133 0.956 -5.831 1.00 84.12 180 GLU A O 1
ATOM 1409 N N . GLY A 1 181 ? 31.111 2.017 -7.524 1.00 81.50 181 GLY A N 1
ATOM 1410 C CA . GLY A 1 181 ? 30.302 2.915 -6.692 1.00 81.50 181 GLY A CA 1
ATOM 1411 C C . GLY A 1 181 ? 28.970 2.330 -6.205 1.00 81.50 181 GLY A C 1
ATOM 1412 O O . GLY A 1 181 ? 28.124 3.080 -5.712 1.00 81.50 181 GLY A O 1
ATOM 1413 N N . PHE A 1 182 ? 28.728 1.026 -6.380 1.00 84.06 182 PHE A N 1
ATOM 1414 C CA . PHE A 1 182 ? 27.423 0.428 -6.109 1.00 84.06 182 PHE A CA 1
ATOM 1415 C C . PHE A 1 182 ? 27.181 0.224 -4.610 1.00 84.06 182 PHE A C 1
ATOM 1417 O O . PHE A 1 182 ? 27.527 -0.806 -4.027 1.00 84.06 182 PHE A O 1
ATOM 1424 N N . GLU A 1 183 ? 26.503 1.180 -3.987 1.00 84.50 183 GLU A N 1
ATOM 1425 C CA . GLU A 1 183 ? 25.969 1.009 -2.638 1.00 84.50 183 GLU A CA 1
ATOM 1426 C C . GLU A 1 183 ? 24.561 0.406 -2.702 1.00 84.50 183 GLU A C 1
ATOM 1428 O O . GLU A 1 183 ? 23.665 0.982 -3.325 1.00 84.50 183 GLU A O 1
ATOM 1433 N N . LYS A 1 184 ? 24.364 -0.758 -2.067 1.00 81.56 184 LYS A N 1
ATOM 1434 C CA . LYS A 1 184 ? 23.068 -1.451 -2.027 1.00 81.56 184 LYS A CA 1
ATOM 1435 C C . LYS A 1 184 ? 22.071 -0.692 -1.161 1.00 81.56 184 LYS A C 1
ATOM 1437 O O . LYS A 1 184 ? 22.305 -0.494 0.028 1.00 81.56 184 LYS A O 1
ATOM 1442 N N . CYS A 1 185 ? 20.908 -0.394 -1.726 1.00 76.25 185 CYS A N 1
ATOM 1443 C CA . CYS A 1 185 ? 19.761 0.120 -0.987 1.00 76.25 185 CYS A CA 1
ATOM 1444 C C . CYS A 1 185 ? 18.554 -0.828 -1.114 1.00 76.25 185 CYS A C 1
ATOM 1446 O O . CYS A 1 185 ? 18.472 -1.586 -2.087 1.00 76.25 185 CYS A O 1
ATOM 1448 N N . PRO A 1 186 ? 17.599 -0.812 -0.166 1.00 70.38 186 PRO A N 1
ATOM 1449 C CA . PRO A 1 186 ? 16.345 -1.545 -0.314 1.00 70.38 186 PRO A CA 1
ATOM 1450 C C . PRO A 1 186 ? 15.504 -1.007 -1.481 1.00 70.38 186 PRO A C 1
ATOM 1452 O O . PRO A 1 186 ? 15.223 0.189 -1.539 1.00 70.38 186 PRO A O 1
ATOM 1455 N N . ILE A 1 187 ? 15.029 -1.899 -2.358 1.00 69.62 187 ILE A N 1
ATOM 1456 C CA . ILE A 1 187 ? 14.151 -1.535 -3.488 1.00 69.62 187 ILE A CA 1
ATOM 1457 C C . ILE A 1 187 ? 12.784 -1.011 -3.023 1.00 69.62 187 ILE A C 1
ATOM 1459 O O . ILE A 1 187 ? 12.162 -0.174 -3.671 1.00 69.62 187 ILE A O 1
ATOM 1463 N N . LEU A 1 188 ? 12.332 -1.490 -1.864 1.00 65.56 188 LEU A N 1
ATOM 1464 C CA . LEU A 1 188 ? 11.142 -1.029 -1.169 1.00 65.56 188 LEU A CA 1
ATOM 1465 C C . LEU A 1 188 ? 11.579 -0.538 0.208 1.00 65.56 188 LEU A C 1
ATOM 1467 O O . LEU A 1 188 ? 12.010 -1.332 1.043 1.00 65.56 188 LEU A O 1
ATOM 1471 N N . ALA A 1 189 ? 11.424 0.754 0.482 1.00 56.31 189 ALA A N 1
ATOM 1472 C CA . ALA A 1 189 ? 11.640 1.313 1.818 1.00 56.31 189 ALA A CA 1
ATOM 1473 C C . ALA A 1 189 ? 10.433 1.030 2.743 1.00 56.31 189 ALA A C 1
ATOM 1475 O O . ALA A 1 189 ? 9.858 1.917 3.365 1.00 56.31 189 ALA A O 1
ATOM 1476 N N . LEU A 1 190 ? 10.016 -0.237 2.801 1.00 54.59 190 LEU A N 1
ATOM 1477 C CA . LEU A 1 190 ? 8.938 -0.724 3.654 1.00 54.59 190 LEU A CA 1
ATOM 1478 C C . LEU A 1 190 ? 9.542 -1.499 4.827 1.00 54.59 190 LEU A C 1
ATOM 1480 O O . LEU A 1 190 ? 10.368 -2.387 4.640 1.00 54.59 190 LEU A O 1
ATOM 1484 N N . SER A 1 191 ? 9.078 -1.215 6.042 1.00 43.16 191 SER A N 1
ATOM 1485 C CA . SER A 1 191 ? 9.435 -1.959 7.259 1.00 43.16 191 SER A CA 1
ATOM 1486 C C . SER A 1 191 ? 8.758 -3.336 7.361 1.00 43.16 191 SER A C 1
ATOM 1488 O O . SER A 1 191 ? 8.981 -4.059 8.333 1.00 43.16 191 SER A O 1
ATOM 1490 N N . ALA A 1 192 ? 7.953 -3.712 6.361 1.00 46.28 192 ALA A N 1
ATOM 1491 C CA . ALA A 1 192 ? 7.205 -4.961 6.303 1.00 46.28 192 ALA A CA 1
ATOM 1492 C C . ALA A 1 192 ? 8.121 -6.198 6.348 1.00 46.28 192 ALA A C 1
ATOM 1494 O O . ALA A 1 192 ? 9.118 -6.294 5.629 1.00 46.28 192 ALA A O 1
ATOM 1495 N N . THR A 1 193 ? 7.742 -7.186 7.159 1.00 36.03 193 THR A N 1
ATOM 1496 C CA . THR A 1 193 ? 8.474 -8.446 7.385 1.00 36.03 193 THR A CA 1
ATOM 1497 C C . THR A 1 193 ? 8.733 -9.249 6.106 1.00 36.03 193 THR A C 1
ATOM 1499 O O . THR A 1 193 ? 9.777 -9.893 6.003 1.00 36.03 193 THR A O 1
ATOM 1502 N N . TYR A 1 194 ? 7.862 -9.159 5.095 1.00 49.69 194 TYR A N 1
ATOM 1503 C CA . TYR A 1 194 ? 8.061 -9.822 3.800 1.00 49.69 194 TYR A CA 1
ATOM 1504 C C . TYR A 1 194 ? 9.227 -9.236 2.985 1.00 49.69 194 TYR A C 1
ATOM 1506 O O . TYR A 1 194 ? 9.982 -9.989 2.376 1.00 49.69 194 TYR A O 1
ATOM 1514 N N . VAL A 1 195 ? 9.459 -7.915 3.031 1.00 50.88 195 VAL A N 1
ATOM 1515 C CA . VAL A 1 195 ? 10.617 -7.297 2.350 1.00 50.88 195 VAL A CA 1
ATOM 1516 C C . VAL A 1 195 ? 11.930 -7.806 2.953 1.00 50.88 195 VAL A C 1
ATOM 1518 O O . VAL A 1 195 ? 12.901 -8.022 2.233 1.00 50.88 195 VAL A O 1
ATOM 1521 N N . LYS A 1 196 ? 11.934 -8.097 4.263 1.00 51.16 196 LYS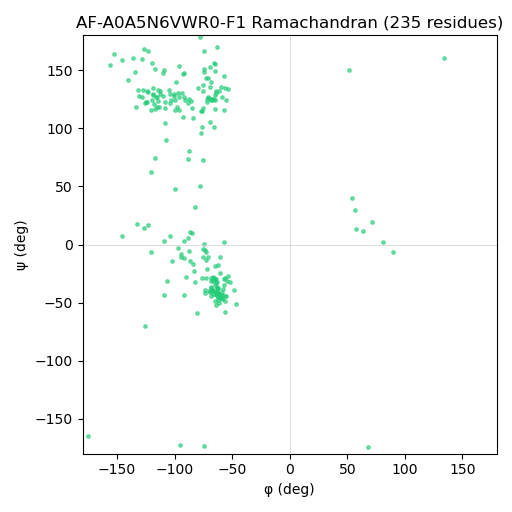 A N 1
ATOM 1522 C CA . LYS A 1 196 ? 13.072 -8.727 4.949 1.00 51.16 196 LYS A CA 1
ATOM 1523 C C . LYS A 1 196 ? 13.217 -10.218 4.615 1.00 51.16 196 LYS A C 1
ATOM 1525 O O . LYS A 1 196 ? 14.337 -10.653 4.367 1.00 51.16 196 LYS A O 1
ATOM 1530 N N . LYS A 1 197 ? 12.120 -10.991 4.557 1.00 51.75 197 LYS A N 1
ATOM 1531 C CA . LYS A 1 197 ? 12.141 -12.417 4.148 1.00 51.75 197 LYS A CA 1
ATOM 1532 C C . LYS A 1 197 ? 12.566 -12.595 2.679 1.00 51.75 197 LYS A C 1
ATOM 1534 O O . LYS A 1 197 ? 13.263 -13.553 2.363 1.00 51.75 197 LYS A O 1
ATOM 1539 N N . GLY A 1 198 ? 12.191 -11.667 1.797 1.00 53.53 198 GLY A N 1
ATOM 1540 C CA . GLY A 1 198 ? 12.507 -11.692 0.367 1.00 53.53 198 GLY A CA 1
ATOM 1541 C C . GLY A 1 198 ? 13.836 -11.036 -0.026 1.00 53.53 198 GLY A C 1
ATOM 1542 O O . GLY A 1 198 ? 14.122 -10.933 -1.215 1.00 53.53 198 GLY A O 1
ATOM 1543 N N . GLY A 1 199 ? 14.667 -10.588 0.923 1.00 55.78 199 GLY A N 1
ATOM 1544 C CA . GLY A 1 199 ? 15.863 -9.777 0.636 1.00 55.78 199 GLY A CA 1
ATOM 1545 C C . GLY A 1 199 ? 16.835 -10.371 -0.399 1.00 55.78 199 GLY A C 1
ATOM 1546 O O . GLY A 1 199 ? 17.499 -9.618 -1.106 1.00 55.78 199 GLY A O 1
ATOM 1547 N N . ASN A 1 200 ? 16.868 -11.701 -0.547 1.00 58.69 200 ASN A N 1
ATOM 1548 C CA . ASN A 1 200 ? 17.723 -12.402 -1.515 1.00 58.69 200 ASN A CA 1
ATOM 1549 C C . ASN A 1 200 ? 17.062 -12.678 -2.881 1.00 58.69 200 ASN A C 1
ATOM 1551 O O . ASN A 1 200 ? 17.758 -13.088 -3.805 1.00 58.69 200 ASN A O 1
ATOM 1555 N N . VAL A 1 201 ? 15.745 -12.487 -3.019 1.00 67.00 201 VAL A N 1
ATOM 1556 C CA . VAL A 1 201 ? 14.999 -12.676 -4.282 1.00 67.00 201 VAL A CA 1
ATOM 1557 C C . VAL A 1 201 ? 14.664 -11.358 -4.980 1.00 67.00 201 VAL A C 1
ATOM 1559 O O . VAL A 1 201 ? 14.308 -11.366 -6.157 1.00 67.00 201 VAL A O 1
ATOM 1562 N N . PHE A 1 202 ? 14.797 -10.222 -4.291 1.00 67.25 202 PHE A N 1
ATOM 1563 C CA . PHE A 1 202 ? 14.580 -8.918 -4.907 1.00 67.25 202 PHE A CA 1
ATOM 1564 C C . PHE A 1 202 ? 15.738 -8.501 -5.830 1.00 67.25 202 PHE A C 1
ATOM 1566 O O . PHE A 1 202 ? 16.900 -8.819 -5.560 1.00 67.25 202 PHE A O 1
ATOM 1573 N N . PRO A 1 203 ? 15.444 -7.733 -6.897 1.00 73.19 203 PRO A N 1
ATOM 1574 C CA . PRO A 1 203 ? 16.475 -7.066 -7.680 1.00 73.19 203 PRO A CA 1
ATOM 1575 C C . PRO A 1 203 ? 17.326 -6.146 -6.798 1.00 73.19 203 PRO A C 1
ATOM 1577 O O . PRO A 1 203 ? 16.823 -5.517 -5.867 1.00 73.19 203 PRO A O 1
ATOM 1580 N N . GLN A 1 204 ? 18.618 -6.048 -7.110 1.00 81.00 204 GLN A N 1
ATOM 1581 C CA . GLN A 1 204 ? 19.514 -5.119 -6.425 1.00 81.00 204 GLN A CA 1
ATOM 1582 C C . GLN A 1 204 ? 19.253 -3.689 -6.908 1.00 81.00 204 GLN A C 1
ATOM 1584 O O . GLN A 1 204 ? 19.113 -3.451 -8.106 1.00 81.00 204 GLN A O 1
ATOM 1589 N N . SER A 1 205 ? 19.234 -2.746 -5.972 1.00 81.88 205 SER A N 1
ATOM 1590 C CA . SER A 1 205 ? 19.060 -1.315 -6.232 1.00 81.88 205 SER A CA 1
ATOM 1591 C C . SER A 1 205 ? 20.153 -0.492 -5.556 1.00 81.88 205 SER A C 1
ATOM 1593 O O . SER A 1 205 ? 20.784 -0.967 -4.608 1.00 81.88 205 SER A O 1
ATOM 1595 N N . SER A 1 206 ? 20.366 0.736 -6.037 1.00 83.25 206 SER A N 1
ATOM 1596 C CA . SER A 1 206 ? 21.354 1.675 -5.492 1.00 83.25 206 SER A CA 1
ATOM 1597 C C . SER A 1 206 ? 20.752 3.032 -5.134 1.00 83.25 206 SER A C 1
ATOM 1599 O O . SER A 1 206 ? 19.620 3.343 -5.488 1.00 83.25 206 SER A O 1
ATOM 1601 N N . PHE A 1 207 ? 21.494 3.872 -4.418 1.00 79.69 207 PHE A N 1
ATOM 1602 C CA . PHE A 1 207 ? 21.105 5.263 -4.172 1.00 79.69 207 PHE A CA 1
ATOM 1603 C C . PHE A 1 207 ? 21.312 6.172 -5.395 1.00 79.69 207 PHE A C 1
ATOM 1605 O O . PHE A 1 207 ? 20.821 7.302 -5.406 1.00 79.69 207 PHE A O 1
ATOM 1612 N N . THR A 1 208 ? 21.996 5.687 -6.436 1.00 78.06 208 THR A N 1
ATOM 1613 C CA . THR A 1 208 ? 22.359 6.455 -7.632 1.00 78.06 208 THR A CA 1
ATOM 1614 C C . THR A 1 208 ? 21.594 6.003 -8.881 1.00 78.06 208 THR A C 1
ATOM 1616 O O . THR A 1 208 ? 21.239 4.836 -9.055 1.00 78.06 208 THR A O 1
ATOM 1619 N N . ALA A 1 209 ? 21.312 6.953 -9.777 1.00 72.75 209 ALA A N 1
ATOM 1620 C CA . ALA A 1 209 ? 20.658 6.677 -11.055 1.00 72.75 209 ALA A CA 1
ATOM 1621 C C . ALA A 1 209 ? 21.613 5.962 -12.040 1.00 72.75 209 ALA A C 1
ATOM 1623 O O . ALA A 1 209 ? 22.784 6.351 -12.126 1.00 72.75 209 ALA A O 1
ATOM 1624 N N . PRO A 1 210 ? 21.127 5.010 -12.862 1.00 79.62 210 PRO A N 1
ATOM 1625 C CA . PRO A 1 210 ? 19.713 4.679 -13.096 1.00 79.62 210 PRO A CA 1
ATOM 1626 C C . PRO A 1 210 ? 19.137 3.581 -12.182 1.00 79.62 210 PRO A C 1
ATOM 1628 O O . PRO A 1 210 ? 17.975 3.219 -12.329 1.00 79.62 210 PRO A O 1
ATOM 1631 N N . TRP A 1 211 ? 19.915 3.066 -11.230 1.00 85.31 211 TRP A N 1
ATOM 1632 C CA . TRP A 1 211 ? 19.565 1.907 -10.393 1.00 85.31 211 TRP A CA 1
ATOM 1633 C C . TRP A 1 211 ? 18.761 2.258 -9.132 1.00 85.31 211 TRP A C 1
ATOM 1635 O O . TRP A 1 211 ? 18.594 1.417 -8.244 1.00 85.31 211 TRP A O 1
ATOM 1645 N N . GLN A 1 212 ? 18.287 3.501 -9.038 1.00 81.56 212 GLN A N 1
ATOM 1646 C CA . GLN A 1 212 ? 17.559 4.009 -7.884 1.00 81.56 212 GLN A CA 1
ATOM 1647 C C . GLN A 1 212 ? 16.093 3.556 -7.898 1.00 81.56 212 GLN A C 1
ATOM 1649 O O . GLN A 1 212 ? 15.443 3.650 -8.941 1.00 81.56 212 GLN A O 1
ATOM 1654 N N . PRO A 1 213 ? 15.540 3.090 -6.761 1.00 77.31 213 PRO A N 1
ATOM 1655 C CA . PRO A 1 213 ? 14.123 2.770 -6.681 1.00 77.31 213 PRO A CA 1
ATOM 1656 C C . PRO A 1 213 ? 13.267 4.032 -6.834 1.00 77.31 213 PRO A C 1
ATOM 1658 O O . PRO A 1 213 ? 13.713 5.147 -6.542 1.00 77.31 213 PRO A O 1
ATOM 1661 N N . CYS A 1 214 ? 12.018 3.846 -7.273 1.00 71.50 214 CYS A N 1
ATOM 1662 C CA . CYS A 1 214 ? 11.050 4.939 -7.357 1.00 71.50 214 CYS A CA 1
ATOM 1663 C C . CYS A 1 214 ? 10.892 5.600 -5.981 1.00 71.50 214 CYS A C 1
ATOM 1665 O O . CYS A 1 214 ? 10.784 4.926 -4.956 1.00 71.50 214 CYS A O 1
ATOM 1667 N N . SER A 1 215 ? 10.905 6.927 -5.973 1.00 70.81 215 SER A N 1
ATOM 1668 C CA . SER A 1 215 ? 10.976 7.760 -4.777 1.00 70.81 215 SER A CA 1
ATOM 1669 C C . SER A 1 215 ? 9.823 8.758 -4.745 1.00 70.81 215 SER A C 1
ATOM 1671 O O . SER A 1 215 ? 8.896 8.614 -3.951 1.00 70.81 215 SER A O 1
ATOM 1673 N N . TYR A 1 216 ? 9.853 9.750 -5.632 1.00 72.44 216 TYR A N 1
ATOM 1674 C CA . TYR A 1 216 ? 8.896 10.842 -5.687 1.00 72.44 216 TYR A CA 1
ATOM 1675 C C . TYR A 1 216 ? 8.283 10.907 -7.073 1.00 72.44 216 TYR A C 1
ATOM 1677 O O . TYR A 1 216 ? 8.999 11.130 -8.048 1.00 72.44 216 TYR A O 1
ATOM 1685 N N . TYR A 1 217 ? 6.953 10.816 -7.145 1.00 73.00 217 TYR A N 1
ATOM 1686 C CA . TYR A 1 217 ? 6.226 10.719 -8.412 1.00 73.00 217 TYR A CA 1
ATOM 1687 C C . TYR A 1 217 ? 6.681 11.741 -9.459 1.00 73.00 217 TYR A C 1
ATOM 1689 O O . TYR A 1 217 ? 7.029 11.356 -10.566 1.00 73.00 217 TYR A O 1
ATOM 1697 N N . TRP A 1 218 ? 6.754 13.030 -9.113 1.00 76.88 218 TRP A N 1
ATOM 1698 C CA . TRP A 1 218 ? 7.130 14.073 -10.073 1.00 76.88 218 TRP A CA 1
ATOM 1699 C C . TRP A 1 218 ? 8.577 13.968 -10.560 1.00 76.88 218 TRP A C 1
ATOM 1701 O O . TRP A 1 218 ? 8.841 14.167 -11.746 1.00 76.88 218 TRP A O 1
ATOM 1711 N N . ARG A 1 219 ? 9.508 13.626 -9.661 1.00 80.75 219 ARG A N 1
ATOM 1712 C CA . ARG A 1 219 ? 10.913 13.389 -10.014 1.00 80.75 219 ARG A CA 1
ATOM 1713 C C . ARG A 1 219 ? 11.022 12.175 -10.930 1.00 80.75 219 ARG A C 1
ATOM 1715 O O . ARG A 1 219 ? 11.660 12.257 -11.976 1.00 80.75 219 ARG A O 1
ATOM 1722 N N . ASP A 1 220 ? 10.380 11.074 -10.554 1.00 81.31 220 ASP A N 1
ATOM 1723 C CA . ASP A 1 220 ? 10.464 9.822 -11.296 1.00 81.31 220 ASP A CA 1
ATOM 1724 C C . ASP A 1 220 ? 9.760 9.942 -12.657 1.00 81.31 220 ASP A C 1
ATOM 1726 O O . ASP A 1 220 ? 10.287 9.467 -13.657 1.00 81.31 220 ASP A O 1
ATOM 1730 N N . LEU A 1 221 ? 8.630 10.655 -12.739 1.00 83.69 221 LEU A N 1
ATOM 1731 C CA . LEU A 1 221 ? 7.942 10.965 -13.994 1.00 83.69 221 LEU A CA 1
ATOM 1732 C C . LEU A 1 221 ? 8.824 11.808 -14.921 1.00 83.69 221 LEU A C 1
ATOM 1734 O O . LEU A 1 221 ? 8.874 11.553 -16.125 1.00 83.69 221 LEU A O 1
ATOM 1738 N N . ALA A 1 222 ? 9.538 12.797 -14.375 1.00 84.38 222 ALA A N 1
ATOM 1739 C CA . ALA A 1 222 ? 10.461 13.606 -15.157 1.00 84.38 222 ALA A CA 1
ATOM 1740 C C . ALA A 1 222 ? 11.627 12.768 -15.704 1.00 84.38 222 ALA A C 1
ATOM 1742 O O . ALA A 1 222 ? 11.962 12.884 -16.883 1.00 84.38 222 ALA A O 1
ATOM 1743 N N . ILE A 1 223 ? 12.191 11.873 -14.886 1.00 83.44 223 ILE A N 1
ATOM 1744 C CA . ILE A 1 223 ? 13.221 10.915 -15.313 1.00 83.44 223 ILE A CA 1
ATOM 1745 C C . ILE A 1 223 ? 12.663 9.960 -16.380 1.00 83.44 223 ILE A C 1
ATOM 1747 O O . ILE A 1 223 ? 13.301 9.760 -17.407 1.00 83.44 223 ILE A O 1
ATOM 1751 N N . ALA A 1 224 ? 11.459 9.421 -16.195 1.00 85.38 224 ALA A N 1
ATOM 1752 C CA . ALA A 1 224 ? 10.836 8.501 -17.146 1.00 85.38 224 ALA A CA 1
ATOM 1753 C C . ALA A 1 224 ? 10.473 9.160 -18.486 1.00 85.38 224 ALA A C 1
ATOM 1755 O O . ALA A 1 224 ? 10.423 8.481 -19.507 1.00 85.38 224 ALA A O 1
ATOM 1756 N N . ARG A 1 225 ? 10.200 10.471 -18.515 1.00 84.56 225 ARG A N 1
ATOM 1757 C CA . ARG A 1 225 ? 9.856 11.191 -19.754 1.00 84.56 225 ARG A CA 1
ATOM 1758 C C . ARG A 1 225 ? 11.065 11.796 -20.456 1.00 84.56 225 ARG A C 1
ATOM 1760 O O . ARG A 1 225 ? 11.165 11.699 -21.684 1.00 84.56 225 ARG A O 1
ATOM 1767 N N . TRP A 1 226 ? 11.965 12.412 -19.694 1.00 83.50 226 TRP A N 1
ATOM 1768 C CA . TRP A 1 226 ? 13.062 13.237 -20.212 1.00 83.50 226 TRP A CA 1
ATOM 1769 C C . TRP A 1 226 ? 14.458 12.749 -19.822 1.00 83.50 226 TRP A C 1
ATOM 1771 O O . TRP A 1 226 ? 15.437 13.290 -20.329 1.00 83.50 226 TRP A O 1
ATOM 1781 N N . GLY A 1 227 ? 14.574 11.738 -18.962 1.00 82.75 227 GLY A N 1
ATOM 1782 C CA . GLY A 1 227 ? 15.856 11.135 -18.617 1.00 82.75 227 GLY A CA 1
ATOM 1783 C C . GLY A 1 227 ? 16.515 10.436 -19.806 1.00 82.75 227 GLY A C 1
ATOM 1784 O O . GLY A 1 227 ? 15.857 10.012 -20.765 1.00 82.75 227 GLY A O 1
ATOM 1785 N N . ASP A 1 228 ? 17.840 10.312 -19.737 1.00 83.69 228 ASP A N 1
ATOM 1786 C CA . ASP A 1 228 ? 18.598 9.569 -20.736 1.00 83.69 228 ASP A CA 1
ATOM 1787 C C . ASP A 1 228 ? 18.449 8.059 -20.519 1.00 83.69 228 ASP A C 1
ATOM 1789 O O . ASP A 1 228 ? 19.104 7.454 -19.672 1.00 83.69 228 ASP A O 1
ATOM 1793 N N . VAL A 1 229 ? 17.589 7.449 -21.331 1.00 83.00 229 VAL A N 1
ATOM 1794 C CA . VAL A 1 229 ? 17.344 6.002 -21.333 1.00 83.00 229 VAL A CA 1
ATOM 1795 C C . VAL A 1 229 ? 18.480 5.176 -21.936 1.00 83.00 229 VAL A C 1
ATOM 1797 O O . VAL A 1 229 ? 18.410 3.953 -21.912 1.00 83.00 229 VAL A O 1
ATOM 1800 N N . ARG A 1 230 ? 19.513 5.794 -22.523 1.00 82.81 230 ARG A N 1
ATOM 1801 C CA . ARG A 1 230 ? 20.680 5.055 -23.031 1.00 82.81 230 ARG A CA 1
ATOM 1802 C C . ARG A 1 230 ? 21.692 4.746 -21.943 1.00 82.81 230 ARG A C 1
ATOM 1804 O O . ARG A 1 230 ? 22.460 3.799 -22.094 1.00 82.81 230 ARG A O 1
ATOM 1811 N N . LYS A 1 231 ? 21.689 5.521 -20.858 1.00 83.75 231 LYS A N 1
ATOM 1812 C CA . LYS A 1 231 ? 22.598 5.302 -19.742 1.00 83.75 231 LYS A CA 1
ATOM 1813 C C . LYS A 1 231 ? 22.390 3.894 -19.175 1.00 83.75 231 LYS A C 1
ATOM 1815 O O . LYS A 1 231 ? 21.263 3.505 -18.875 1.00 83.75 231 LYS A O 1
ATOM 1820 N N . SER A 1 232 ? 23.482 3.139 -19.071 1.00 84.25 232 SER A N 1
ATOM 1821 C CA . SER A 1 232 ? 23.500 1.776 -18.518 1.00 84.25 232 SER A CA 1
ATOM 1822 C C . SER A 1 232 ? 22.545 0.804 -19.233 1.00 84.25 232 SER A C 1
ATOM 1824 O O . SER A 1 232 ? 22.025 -0.139 -18.633 1.00 84.25 232 SER A O 1
ATOM 1826 N N . MET A 1 233 ? 22.301 1.032 -20.530 1.00 86.81 233 MET A N 1
ATOM 1827 C CA . MET A 1 233 ? 21.512 0.155 -21.392 1.00 86.81 233 MET A CA 1
ATOM 1828 C C . MET A 1 233 ? 22.277 -0.201 -22.665 1.00 86.81 233 MET A C 1
ATOM 1830 O O . MET A 1 233 ? 22.802 0.658 -23.371 1.00 86.81 233 MET A O 1
ATOM 1834 N N . GLU A 1 234 ? 22.274 -1.485 -22.989 1.00 89.94 234 GLU A N 1
ATOM 1835 C CA . GLU A 1 234 ? 22.763 -2.038 -24.244 1.00 89.94 234 GLU A CA 1
ATOM 1836 C C . GLU A 1 234 ? 21.578 -2.223 -25.202 1.00 89.94 234 GLU A C 1
ATOM 1838 O O . GLU A 1 234 ? 20.571 -2.837 -24.843 1.00 89.94 234 GLU A O 1
ATOM 1843 N N . TRP A 1 235 ? 21.682 -1.669 -26.411 1.00 89.94 235 TRP A N 1
ATOM 1844 C CA . TRP A 1 235 ? 20.614 -1.649 -27.414 1.00 89.94 235 TRP A CA 1
ATOM 1845 C C . TRP A 1 235 ? 21.045 -2.472 -28.630 1.00 89.94 235 TRP A C 1
ATOM 1847 O O . TRP A 1 235 ? 22.034 -2.132 -29.276 1.00 89.94 235 TRP A O 1
ATOM 1857 N N . LEU A 1 236 ? 20.309 -3.539 -28.944 1.00 86.62 236 LEU A N 1
ATOM 1858 C CA . LEU A 1 236 ? 20.680 -4.516 -29.971 1.00 86.62 236 LEU A CA 1
ATOM 1859 C C . LEU A 1 236 ? 19.635 -4.561 -31.098 1.00 86.62 236 LEU A C 1
ATOM 1861 O O . LEU A 1 236 ? 18.425 -4.572 -30.833 1.00 86.62 236 LEU A O 1
ATOM 1865 N N . GLY A 1 237 ? 20.129 -4.571 -32.340 1.00 81.69 237 GLY A N 1
ATOM 1866 C CA . GLY A 1 237 ? 19.361 -4.671 -33.591 1.00 81.69 237 GLY A CA 1
ATOM 1867 C C . GLY A 1 237 ? 18.886 -6.080 -33.880 1.00 81.69 237 GLY A C 1
ATOM 1868 O O . GLY A 1 237 ? 19.729 -6.995 -33.795 1.00 81.69 237 GLY A O 1
#

Radius of gyration: 22.58 Å; Cα contacts (8 Å, |Δi|>4): 314; chains: 1; bounding box: 57×44×64 Å

Secondary structure (DSSP, 8-state):
------S-------S--SSSPPP---TTGGG--SEEE-GGGPPTT---TT--EEEE--SHHHHHHHHHHTTS-EEEEEPP--TTT------TT-HHHHHHHSTTEEEEES-EEEE-SS-EEETTS-EE--SEEEE----SS--HHHHHHHHHHHHHHHHHHHHHTT--EEEE---HHHHHT--EE-SS----HHHHHTTTTSPPEESSTTSPPP--HHHHHHHHHHS-TTTTEEEE-

Foldseek 3Di:
DDDDDDLDDDDPPDDDDLPDAFDDPAAAPVLAQAAEAELSCDDPPDDCPAFAEEEEEDDPSLLVVQLVVLVAQYEYEYDDDDPQLDDDDDPPVCSSVVSCVPPRYDYDYAAFPHDHHAWTAGPVRDIGGGNYYYHPHDWRADDVVLVVVLVVLLVVVVVVVCVVVVFRDKDQADDPVCVVVFDWDQLGPTPTPVSVVCVPVDDTAGPDPPRHHDHDSVVSSCCSNPNDPPVRMDIHD

Solvent-accessible surface area (backbone atoms only — not comparable to full-atom values): 14489 Å² total; per-residue (Å²): 138,90,86,85,90,73,96,74,85,84,86,85,82,76,88,79,62,94,85,57,79,86,80,78,92,53,56,42,55,90,54,37,72,48,49,77,41,45,73,93,67,65,66,83,86,70,85,61,82,97,37,31,36,31,34,39,21,70,41,70,66,33,54,58,45,43,47,78,51,33,93,26,46,34,37,39,31,36,72,92,66,58,88,88,71,57,78,88,77,83,66,92,84,42,49,52,62,54,24,52,67,38,89,41,29,51,76,46,77,65,49,79,61,37,30,42,53,62,35,40,34,31,73,86,72,53,73,44,69,42,49,30,41,31,54,32,68,61,84,80,65,74,62,67,68,55,57,48,49,31,52,48,48,31,51,51,53,50,54,54,48,29,65,75,67,64,38,76,47,77,43,84,42,82,50,73,70,56,58,75,69,59,50,82,41,73,61,62,87,47,92,50,68,62,58,65,75,38,59,87,77,54,76,88,20,25,87,50,84,89,46,39,52,87,78,47,62,71,60,44,37,46,43,33,73,71,45,75,77,62,68,51,42,47,80,40,104

Nearest PDB structures (foldseek):
  8acs-assembly2_D  TM=6.875E-01  e=5.012E-05  Janthinobacterium svalbardensis
  3ucl-assembly1_A  TM=5.074E-01  e=5.532E-06  Rhodococcus sp. HI-31
  8odw-assembly1_A  TM=6.489E-01  e=4.149E-05  Gynuella sunshinyii
  4rg4-assembly1_A  TM=5.110E-01  e=1.336E-05  Rhodococcus sp. HI-31
  4eqx-assembly1_B  TM=6.147E-01  e=6.002E-03  Staphylococcus aureus subsp. aureus USA300

Organism: NCBI:txid1034304

pLDDT: mean 77.65, std 13.77, range [36.03, 95.06]

InterPro domains:
  IPR036188 FAD/NAD(P)-binding domain superfamily [G3DSA:3.50.50.60] (3-173)
  IPR036188 FAD/NAD(P)-binding domain superfamily [SSF51905] (20-136)
  IPR051820 FAD-containing monooxygenase EthA-like [PTHR43872] (4-75)

Sequence (237 aa):
MIFVRSRFVSLGTGYHDYLEPLQANIPGLEKFQGKVIHPQFWPVGLDYTHKRIVVIGSGATAITLLPALSLQVLHIFCALYKPWEQRLWICPDGDFYAALRNAKSSIVTGTIDMITTSSIKLTSGEELHPDIIVTATGYANASWTLGSDTAAQLVCQLLTRMRKQSLSVIVPRMTAEEREGFEKCPILALSATYVKKGGNVFPQSSFTAPWQPCSYYWRDLAIARWGDVRKSMEWLG